Protein AF-A0A1X7AIS0-F1 (afdb_monomer_lite)

Sequence (280 aa):
MKKLLACAGVFLVSLLTSCDTTISTTSAPETSGQVRIHPLCIDELVPLSGSVDQSITVDLQQCASKYKAFSFTHPKPWQASWEKQQSDDSSPLYEELPAFAEYQVIGGLASGLTLLSYKVNYGGSGTFSYALVVEGFDGHSGKLTAYKTVIGGDRCDGGIKDAMITSPESFMLVKHATLAELVRRGEAKADEGTENNLPDCSTCCAGTILESYQVDGAKQLKQALFYPPADTLQAASQNTNERCLYLRLGKGQYSQRLNPEQLHELQTLFHNLCEGKGSD

Structure (mmCIF, N/CA/C/O backbone):
data_AF-A0A1X7AIS0-F1
#
_entry.id   AF-A0A1X7AIS0-F1
#
loop_
_atom_site.group_PDB
_atom_site.id
_atom_site.type_symbol
_atom_site.label_atom_id
_atom_site.label_alt_id
_atom_site.label_comp_id
_atom_site.label_asym_id
_atom_site.label_entity_id
_atom_site.label_seq_id
_atom_site.pdbx_PDB_ins_code
_atom_site.Cartn_x
_atom_site.Cartn_y
_atom_site.Cartn_z
_atom_site.occupancy
_atom_site.B_iso_or_equiv
_atom_site.auth_seq_id
_atom_site.auth_comp_id
_atom_site.auth_asym_id
_atom_site.auth_atom_id
_atom_site.pdbx_PDB_model_num
ATOM 1 N N . MET A 1 1 ? 38.530 -71.910 35.204 1.00 37.09 1 MET A N 1
ATOM 2 C CA . MET A 1 1 ? 38.107 -71.059 36.339 1.00 37.09 1 MET A CA 1
ATOM 3 C C . MET A 1 1 ? 36.828 -70.335 35.953 1.00 37.09 1 MET A C 1
ATOM 5 O O . MET A 1 1 ? 36.861 -69.714 34.908 1.00 37.09 1 MET A O 1
ATOM 9 N N . LYS A 1 2 ? 35.796 -70.406 36.820 1.00 39.28 2 LYS A N 1
ATOM 10 C CA . LYS A 1 2 ? 34.671 -69.453 37.019 1.00 39.28 2 LYS A CA 1
ATOM 11 C C . LYS A 1 2 ? 33.783 -69.117 35.800 1.00 39.28 2 LYS A C 1
ATOM 13 O O . LYS A 1 2 ? 34.290 -68.719 34.773 1.00 39.28 2 LYS A O 1
ATOM 18 N N . LYS A 1 3 ? 32.452 -69.082 35.855 1.00 39.81 3 LYS A N 1
ATOM 19 C CA . LYS A 1 3 ? 31.363 -69.592 36.711 1.00 39.81 3 LYS A CA 1
ATOM 20 C C . LYS A 1 3 ? 30.091 -69.246 35.903 1.00 39.81 3 LYS A C 1
ATOM 22 O O . LYS A 1 3 ? 30.040 -68.172 35.311 1.00 39.81 3 LYS A O 1
ATOM 27 N N . LEU A 1 4 ? 29.100 -70.138 35.889 1.00 48.44 4 LEU A N 1
ATOM 28 C CA . LEU A 1 4 ? 27.720 -69.844 35.481 1.00 48.44 4 LEU A CA 1
ATOM 29 C C . LEU A 1 4 ? 27.158 -68.631 36.240 1.00 48.44 4 LEU A C 1
ATOM 31 O O . LEU A 1 4 ? 27.437 -68.504 37.432 1.00 48.44 4 LEU A O 1
ATOM 35 N N . LEU A 1 5 ? 26.263 -67.866 35.606 1.00 46.69 5 LEU A N 1
ATOM 36 C CA . LEU A 1 5 ? 25.066 -67.355 36.280 1.00 46.69 5 LEU A CA 1
ATOM 37 C C . LEU A 1 5 ? 23.936 -67.102 35.267 1.00 46.69 5 LEU A C 1
ATOM 39 O O . LEU A 1 5 ? 24.023 -66.223 34.414 1.00 46.69 5 LEU A O 1
ATOM 43 N N . ALA A 1 6 ? 22.887 -67.912 35.384 1.00 47.19 6 ALA A N 1
ATOM 44 C CA . ALA A 1 6 ? 21.564 -67.654 34.845 1.00 47.19 6 ALA A CA 1
ATOM 45 C C . ALA A 1 6 ? 20.785 -66.818 35.869 1.00 47.19 6 ALA A C 1
ATOM 47 O O . ALA A 1 6 ? 20.868 -67.104 37.062 1.00 47.19 6 ALA A O 1
ATOM 48 N N . CYS A 1 7 ? 19.994 -65.851 35.406 1.00 47.00 7 CYS A N 1
ATOM 49 C CA . CYS A 1 7 ? 18.915 -65.261 36.193 1.00 47.00 7 CYS A CA 1
ATOM 50 C C . CYS A 1 7 ? 17.659 -65.167 35.328 1.00 47.00 7 CYS A C 1
ATOM 52 O O . CYS A 1 7 ? 17.556 -64.340 34.426 1.00 47.00 7 CYS A O 1
ATOM 54 N N . ALA A 1 8 ? 16.722 -66.060 35.635 1.00 49.16 8 ALA A N 1
ATOM 55 C CA . ALA A 1 8 ? 15.303 -65.889 35.389 1.00 49.16 8 ALA A CA 1
ATOM 56 C C . ALA A 1 8 ? 14.746 -64.819 36.347 1.00 49.16 8 ALA A C 1
ATOM 58 O O . ALA A 1 8 ? 15.186 -64.725 37.492 1.00 49.16 8 ALA A O 1
ATOM 59 N N . GLY A 1 9 ? 13.768 -64.039 35.893 1.00 39.44 9 GLY A N 1
ATOM 60 C CA . GLY A 1 9 ? 13.084 -63.027 36.704 1.00 39.44 9 GLY A CA 1
ATOM 61 C C . GLY A 1 9 ? 11.913 -62.431 35.926 1.00 39.44 9 GLY A C 1
ATOM 62 O O . GLY A 1 9 ? 12.115 -61.518 35.142 1.00 39.44 9 GLY A O 1
ATOM 63 N N . VAL A 1 10 ? 10.775 -63.128 35.897 1.00 50.66 10 VAL A N 1
ATOM 64 C CA . VAL A 1 10 ? 9.535 -62.775 36.622 1.00 50.66 10 VAL A CA 1
ATOM 65 C C . VAL A 1 10 ? 8.713 -61.684 35.919 1.00 50.66 10 VAL A C 1
ATOM 67 O O . VAL A 1 10 ? 9.050 -60.506 35.905 1.00 50.66 10 VAL A O 1
ATOM 70 N N . PHE A 1 11 ? 7.591 -62.148 35.363 1.00 45.66 11 PHE A N 1
ATOM 71 C CA . PHE A 1 11 ? 6.426 -61.385 34.925 1.00 45.66 11 PHE A CA 1
ATOM 72 C C . PHE A 1 11 ? 5.896 -60.482 36.047 1.00 45.66 11 PHE A C 1
ATOM 74 O O . PHE A 1 11 ? 5.612 -60.963 37.143 1.00 45.66 11 PHE A O 1
ATOM 81 N N . LEU A 1 12 ? 5.646 -59.211 35.731 1.00 45.62 12 LEU A N 1
ATOM 82 C CA . LEU A 1 12 ? 4.745 -58.352 36.495 1.00 45.62 12 LEU A CA 1
ATOM 83 C C . LEU A 1 12 ? 3.768 -57.699 35.514 1.00 45.62 12 LEU A C 1
ATOM 85 O O . LEU A 1 12 ? 4.085 -56.748 34.806 1.00 45.62 12 LEU A O 1
ATOM 89 N N . VAL A 1 13 ? 2.584 -58.306 35.438 1.00 48.53 13 VAL A N 1
ATOM 90 C CA . VAL A 1 13 ? 1.396 -57.769 34.774 1.00 48.53 13 VAL A CA 1
A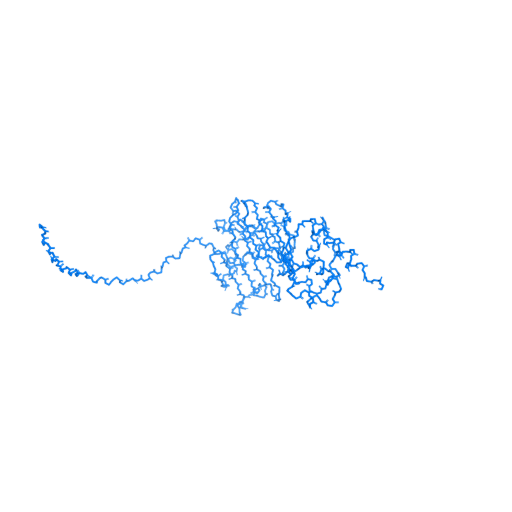TOM 91 C C . VAL A 1 13 ? 0.810 -56.720 35.712 1.00 48.53 13 VAL A C 1
ATOM 93 O O . VAL A 1 13 ? 0.209 -57.066 36.726 1.00 48.53 13 VAL A O 1
ATOM 96 N N . SER A 1 14 ? 0.995 -55.443 35.389 1.00 49.09 14 SER A N 1
ATOM 97 C CA . SER A 1 14 ? 0.289 -54.356 36.066 1.00 49.09 14 SER A CA 1
ATOM 98 C C . SER A 1 14 ? -1.033 -54.093 35.353 1.00 49.09 14 SER A C 1
ATOM 100 O O . SER A 1 14 ? -1.067 -53.524 34.265 1.00 49.09 14 SER A O 1
ATOM 102 N N . LEU A 1 15 ? -2.122 -54.522 35.993 1.00 50.28 15 LEU A N 1
ATOM 103 C CA . LEU A 1 15 ? -3.472 -54.015 35.769 1.00 50.28 15 LEU A CA 1
ATOM 104 C C . LEU A 1 15 ? -3.515 -52.536 36.174 1.00 50.28 15 LEU A C 1
ATOM 106 O O . LEU A 1 15 ? -3.369 -52.223 37.354 1.00 50.28 15 LEU A O 1
ATOM 110 N N . LEU A 1 16 ? -3.767 -51.642 35.220 1.00 46.16 16 LEU A N 1
ATOM 111 C CA . LEU A 1 16 ? -4.298 -50.313 35.508 1.00 46.16 16 LEU A CA 1
ATOM 112 C C . LEU A 1 16 ? -5.568 -50.108 34.683 1.00 46.16 16 LEU A C 1
ATOM 114 O O . LEU A 1 16 ? -5.543 -49.857 33.483 1.00 46.16 16 LEU A O 1
ATOM 118 N N . THR A 1 17 ? -6.668 -50.324 35.398 1.00 46.03 17 THR A N 1
ATOM 119 C CA . THR A 1 17 ? -7.976 -49.675 35.296 1.00 46.03 17 THR A CA 1
ATOM 120 C C . THR A 1 17 ? -8.057 -48.512 34.310 1.00 46.03 17 THR A C 1
ATOM 122 O O . THR A 1 17 ? -7.489 -47.442 34.520 1.00 46.03 17 THR A O 1
ATOM 125 N N . SER A 1 18 ? -8.860 -48.737 33.277 1.00 38.44 18 SER A N 1
ATOM 126 C CA . SER A 1 18 ? -9.504 -47.742 32.434 1.00 38.44 18 SER A CA 1
ATOM 127 C C . SER A 1 18 ? -10.327 -46.763 33.279 1.00 38.44 18 SER A C 1
ATOM 129 O O . SER A 1 18 ? -11.358 -47.129 33.841 1.00 38.44 18 SER A O 1
ATOM 131 N N . CYS A 1 19 ? -9.875 -45.511 33.344 1.00 40.53 19 CYS A N 1
ATOM 132 C CA . CYS A 1 19 ? -10.751 -44.374 33.594 1.00 40.53 19 CYS A CA 1
ATOM 133 C C . CYS A 1 19 ? -11.188 -43.828 32.234 1.00 40.53 19 CYS A C 1
ATOM 135 O O . CYS A 1 19 ? -10.392 -43.209 31.526 1.00 40.53 19 CYS A O 1
ATOM 137 N N . ASP A 1 20 ? -12.452 -44.068 31.886 1.00 37.91 20 ASP A N 1
ATOM 138 C CA . ASP A 1 20 ? -13.172 -43.323 30.857 1.00 37.91 20 ASP A CA 1
ATOM 139 C C . ASP A 1 20 ? -13.289 -41.861 31.300 1.00 37.91 20 ASP A C 1
ATOM 141 O O . ASP A 1 20 ? -14.275 -41.427 31.900 1.00 37.91 20 ASP A O 1
ATOM 145 N N . THR A 1 21 ? -12.257 -41.073 31.014 1.00 37.88 21 THR A N 1
ATOM 146 C CA . THR A 1 21 ? -12.395 -39.622 31.013 1.00 37.88 21 THR A CA 1
ATOM 147 C C . THR A 1 21 ? -13.063 -39.262 29.700 1.00 37.88 21 THR A C 1
ATOM 149 O O . THR A 1 21 ? -12.412 -39.097 28.669 1.00 37.88 21 THR A O 1
ATOM 152 N N . THR A 1 22 ? -14.388 -39.156 29.744 1.00 40.78 22 THR A N 1
ATOM 153 C CA . THR A 1 22 ? -15.153 -38.442 28.724 1.00 40.78 22 THR A CA 1
ATOM 154 C C . THR A 1 22 ? -14.624 -37.010 28.725 1.00 40.78 22 THR A C 1
ATOM 156 O O . THR A 1 22 ? -15.004 -36.194 29.564 1.00 40.78 22 THR A O 1
ATOM 159 N N . ILE A 1 23 ? -13.669 -36.713 27.842 1.00 38.78 23 ILE A N 1
ATOM 160 C CA . ILE A 1 23 ? -13.266 -35.343 27.553 1.00 38.78 23 ILE A CA 1
ATOM 161 C C . ILE A 1 23 ? -14.456 -34.753 26.807 1.00 38.78 23 ILE A C 1
ATOM 163 O O . ILE A 1 23 ? -14.543 -34.830 25.582 1.00 38.78 23 ILE A O 1
ATOM 167 N N . SER A 1 24 ? -15.401 -34.188 27.564 1.00 35.84 24 SER A N 1
ATOM 168 C CA . SER A 1 24 ? 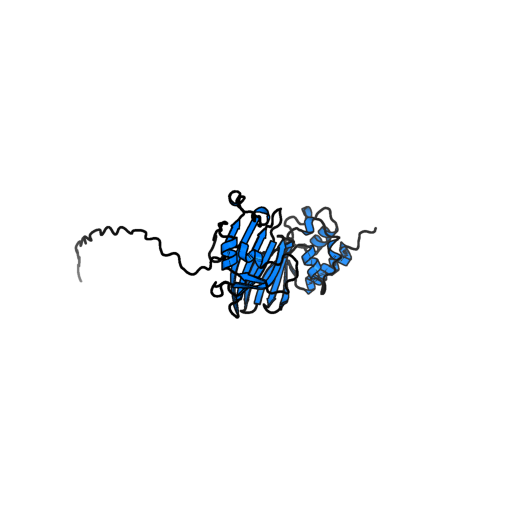-16.212 -33.093 27.055 1.00 35.84 24 SER A CA 1
ATOM 169 C C . SER A 1 24 ? -15.228 -32.131 26.419 1.00 35.84 24 SER A C 1
ATOM 171 O O . SER A 1 24 ? -14.385 -31.548 27.103 1.00 35.84 24 SER A O 1
ATOM 173 N N . THR A 1 25 ? -15.284 -32.031 25.096 1.00 33.69 25 THR A N 1
ATOM 174 C CA . THR A 1 25 ? -14.598 -30.996 24.339 1.00 33.69 25 THR A CA 1
ATOM 175 C C . THR A 1 25 ? -15.328 -29.703 24.673 1.00 33.69 25 THR A C 1
ATOM 177 O O . THR A 1 25 ? -16.146 -29.196 23.914 1.00 33.69 25 THR A O 1
ATOM 180 N N . THR A 1 26 ? -15.102 -29.214 25.891 1.00 37.31 26 THR A N 1
ATOM 181 C CA . THR A 1 26 ? -15.371 -27.842 26.266 1.00 37.31 26 THR A CA 1
ATOM 182 C C . THR A 1 26 ? -14.509 -27.044 25.314 1.00 37.31 26 THR A C 1
ATOM 184 O O . THR A 1 26 ? -13.280 -27.085 25.402 1.00 37.31 26 THR A O 1
ATOM 187 N N . SER A 1 27 ? -15.163 -26.433 24.328 1.00 39.03 27 SER A N 1
ATOM 188 C CA . SER A 1 27 ? -14.587 -25.432 23.445 1.00 39.03 27 SER A CA 1
ATOM 189 C C . SER A 1 27 ? -13.621 -24.586 24.259 1.00 39.03 27 SER A C 1
ATOM 191 O O . SER A 1 27 ? -14.034 -23.949 25.234 1.00 39.03 27 SER A O 1
ATOM 193 N N . ALA A 1 28 ? -12.337 -24.654 23.903 1.00 34.78 28 ALA A N 1
ATOM 194 C CA . ALA A 1 28 ? -11.337 -23.776 24.476 1.00 34.78 28 ALA A CA 1
ATOM 195 C C . ALA A 1 28 ? -11.884 -22.341 24.399 1.00 34.78 28 ALA A C 1
ATOM 197 O O . ALA A 1 28 ? -12.471 -21.987 23.371 1.00 34.78 28 ALA A O 1
ATOM 198 N N . PRO A 1 29 ? -11.763 -21.543 25.472 1.00 36.84 29 PRO A N 1
ATOM 199 C CA . PRO A 1 29 ? -12.198 -20.159 25.431 1.00 36.84 29 PRO A CA 1
ATOM 200 C C . PRO A 1 29 ? -11.503 -19.494 24.243 1.00 36.84 29 PRO A C 1
ATOM 202 O O . PRO A 1 29 ? -10.280 -19.586 24.118 1.00 36.84 29 PRO A O 1
ATOM 205 N N . GLU A 1 30 ? -12.293 -18.887 23.349 1.00 38.16 30 GLU A N 1
ATOM 206 C CA . GLU A 1 30 ? -11.778 -17.990 22.318 1.00 38.16 30 GLU A CA 1
ATOM 207 C C . GLU A 1 30 ? -10.770 -17.066 22.998 1.00 38.16 30 GLU A C 1
ATOM 209 O O . GLU A 1 30 ? -11.111 -16.380 23.962 1.00 38.16 30 GLU A O 1
ATOM 214 N N . THR A 1 31 ? -9.518 -17.093 22.548 1.00 37.56 31 THR A N 1
ATOM 215 C CA . THR A 1 31 ? -8.469 -16.190 23.016 1.00 37.56 31 THR A CA 1
ATOM 216 C C . THR A 1 31 ? -8.966 -14.753 22.881 1.00 37.56 31 THR A C 1
ATOM 218 O O . THR A 1 31 ? -8.970 -14.169 21.797 1.00 37.56 31 THR A O 1
ATOM 221 N N . SER A 1 32 ? -9.433 -14.202 23.999 1.00 42.31 32 SER A N 1
ATOM 222 C CA . SER A 1 32 ? -9.851 -12.821 24.164 1.00 42.31 32 SER A CA 1
ATOM 223 C C . SER A 1 32 ? -8.623 -11.935 23.982 1.00 42.31 32 SER A C 1
ATOM 225 O O . SER A 1 32 ? -7.723 -11.952 24.821 1.00 42.31 32 SER A O 1
ATOM 227 N N . GLY A 1 33 ? -8.550 -11.196 22.879 1.00 52.91 33 GLY A N 1
ATOM 228 C CA . GLY A 1 33 ? -7.460 -10.242 22.662 1.00 52.91 33 GLY A CA 1
ATOM 229 C C . GLY A 1 33 ? -7.247 -9.805 21.217 1.00 52.91 33 GLY A C 1
ATOM 230 O O . GLY A 1 33 ? -6.561 -8.816 20.988 1.00 52.91 33 GLY A O 1
ATOM 231 N N . GLN A 1 34 ? -7.833 -10.491 20.233 1.00 60.22 34 GLN A N 1
ATOM 232 C CA . GLN A 1 34 ? -7.766 -10.023 18.851 1.00 60.22 34 GLN A CA 1
ATOM 233 C C . GLN A 1 34 ? -8.820 -8.933 18.634 1.00 60.22 34 GLN A C 1
ATOM 235 O O . GLN A 1 34 ? -10.020 -9.209 18.668 1.00 60.22 34 GLN A O 1
ATOM 240 N N . VAL A 1 35 ? -8.373 -7.693 18.436 1.00 66.00 35 VAL A N 1
ATOM 241 C CA . VAL A 1 35 ? -9.258 -6.572 18.102 1.00 66.00 35 VAL A CA 1
ATOM 242 C C . VAL A 1 35 ? -9.926 -6.868 16.760 1.00 66.00 35 VAL A C 1
ATOM 244 O O . VAL A 1 35 ? -9.253 -7.079 15.749 1.00 66.00 35 VAL A O 1
ATOM 247 N N . ARG A 1 36 ? -11.260 -6.936 16.764 1.00 83.12 36 ARG A N 1
ATOM 248 C CA . ARG A 1 36 ? -12.082 -7.234 15.585 1.00 83.12 36 ARG A CA 1
ATOM 249 C C . ARG A 1 36 ? -12.641 -5.925 15.028 1.00 83.12 36 ARG A C 1
ATOM 251 O O . ARG A 1 36 ? -13.745 -5.526 15.389 1.00 83.12 36 ARG A O 1
ATOM 258 N N . ILE A 1 37 ? -11.868 -5.242 14.187 1.00 93.19 37 ILE A N 1
ATOM 259 C CA . ILE A 1 37 ? -12.343 -4.059 13.456 1.00 93.19 37 ILE A CA 1
ATOM 260 C C . ILE A 1 37 ? -12.947 -4.541 12.137 1.00 93.19 37 ILE A C 1
ATOM 262 O O . ILE A 1 37 ? -12.353 -5.360 11.441 1.00 93.19 37 ILE A O 1
ATOM 266 N N . HIS A 1 38 ? -14.144 -4.068 11.790 1.00 94.75 38 HIS A N 1
ATOM 267 C CA . HIS A 1 38 ? -14.750 -4.406 10.503 1.00 94.75 38 HIS A CA 1
ATOM 268 C C . HIS A 1 38 ? -13.898 -3.799 9.367 1.00 94.75 38 HIS A C 1
ATOM 270 O O . HIS A 1 38 ? -13.572 -2.616 9.460 1.00 94.75 38 HIS A O 1
ATOM 276 N N . PRO A 1 39 ? -13.551 -4.523 8.283 1.00 96.25 39 PRO A N 1
ATOM 277 C CA . PRO A 1 39 ? -12.717 -3.979 7.202 1.00 96.25 39 PRO A CA 1
ATOM 278 C C . PRO A 1 39 ? -13.245 -2.673 6.594 1.00 96.25 39 PRO A C 1
ATOM 280 O O . PRO A 1 39 ? -12.472 -1.752 6.362 1.00 96.25 39 PRO A O 1
ATOM 283 N N . LEU A 1 40 ? -14.567 -2.541 6.451 1.00 95.69 40 LEU A N 1
ATOM 284 C CA . LEU A 1 40 ? -15.218 -1.291 6.019 1.00 95.69 40 LEU A CA 1
ATOM 285 C C . LEU A 1 40 ? -14.994 -0.088 6.961 1.00 95.69 40 LEU A C 1
ATOM 287 O O . LEU A 1 40 ? -15.144 1.047 6.531 1.00 95.69 40 LEU A O 1
ATOM 291 N N . CYS A 1 41 ? -14.605 -0.295 8.224 1.00 95.75 41 CYS A N 1
ATOM 292 C CA . CYS A 1 41 ? -14.174 0.803 9.101 1.00 95.75 41 CYS A CA 1
ATOM 293 C C . CYS A 1 41 ? -12.782 1.326 8.748 1.00 95.75 41 CYS A C 1
ATOM 295 O O . CYS A 1 41 ? -12.481 2.484 9.016 1.00 95.75 41 CYS A O 1
ATOM 297 N N . ILE A 1 42 ? -11.928 0.475 8.174 1.00 96.12 42 ILE A N 1
ATOM 298 C CA . ILE A 1 42 ? -10.615 0.886 7.671 1.00 96.12 42 ILE A CA 1
ATOM 299 C C . ILE A 1 42 ? -10.779 1.686 6.378 1.00 96.12 42 ILE A C 1
ATOM 301 O O . ILE A 1 42 ? -10.039 2.641 6.165 1.00 96.12 42 ILE A O 1
ATOM 305 N N . ASP A 1 43 ? -11.776 1.341 5.559 1.00 94.81 43 ASP A N 1
ATOM 306 C CA . ASP A 1 43 ? -12.113 2.067 4.330 1.00 94.81 43 ASP A CA 1
ATOM 307 C C . ASP A 1 43 ? -12.389 3.555 4.582 1.00 94.81 43 ASP A C 1
ATOM 309 O O . ASP A 1 43 ? -11.935 4.412 3.832 1.00 94.81 43 ASP A O 1
ATOM 313 N N . GLU A 1 44 ? -13.037 3.881 5.705 1.00 93.44 44 GLU A N 1
ATOM 314 C CA . GLU A 1 44 ? -13.327 5.267 6.093 1.00 93.44 44 GLU A CA 1
ATOM 315 C C . GLU A 1 44 ? -12.066 6.104 6.386 1.00 93.44 44 GLU A C 1
ATOM 317 O O . GLU A 1 44 ? -12.143 7.329 6.418 1.00 93.44 44 GLU A O 1
ATOM 322 N N . LEU A 1 45 ? -10.898 5.472 6.567 1.00 93.31 45 LEU A N 1
ATOM 323 C CA . LEU A 1 45 ? -9.604 6.154 6.715 1.00 93.31 45 LEU A CA 1
ATOM 324 C C . LEU A 1 45 ? -8.919 6.465 5.379 1.00 93.31 45 LEU A C 1
ATOM 326 O O . LEU A 1 45 ? -7.864 7.108 5.362 1.00 93.31 45 LEU A O 1
ATOM 330 N N . VAL A 1 46 ? -9.458 5.969 4.267 1.00 90.06 46 VAL A N 1
ATOM 331 C CA . VAL A 1 46 ? -8.860 6.134 2.947 1.00 90.06 46 VAL A CA 1
ATOM 332 C C . VAL A 1 46 ? -9.424 7.396 2.285 1.00 90.06 46 VAL A C 1
ATOM 334 O O . VAL A 1 46 ? -10.623 7.475 2.024 1.00 90.06 46 VAL A O 1
ATOM 337 N N . PRO A 1 47 ? -8.588 8.401 1.966 1.00 79.06 47 PRO A N 1
ATOM 338 C CA . PRO A 1 47 ? -9.061 9.595 1.283 1.00 79.06 47 PRO A CA 1
ATOM 339 C C . PRO A 1 47 ? -9.422 9.263 -0.172 1.00 79.06 47 PRO A C 1
ATOM 341 O O . PRO A 1 47 ? -8.573 8.817 -0.945 1.00 79.06 47 PRO A O 1
ATOM 344 N N . LEU A 1 48 ? -10.674 9.522 -0.561 1.00 67.81 48 LEU A N 1
ATOM 345 C CA . LEU A 1 48 ? -11.142 9.376 -1.950 1.00 67.81 48 LEU A CA 1
ATOM 346 C C . LEU A 1 48 ? -10.591 10.477 -2.875 1.00 67.81 48 LEU A C 1
ATOM 348 O O . LEU A 1 48 ? -10.469 10.281 -4.081 1.00 67.81 48 LEU A O 1
ATOM 352 N N . SER A 1 49 ? -10.222 11.632 -2.314 1.00 56.97 49 SER A N 1
ATOM 353 C CA . SER A 1 49 ? -9.562 12.741 -3.008 1.00 56.97 49 SER A CA 1
ATOM 354 C C . SER A 1 49 ? -8.135 12.874 -2.479 1.00 56.97 49 SER A C 1
ATOM 356 O O . SER A 1 49 ? -7.967 13.098 -1.285 1.00 56.97 49 SER A O 1
ATOM 358 N N . GLY A 1 50 ? -7.128 12.730 -3.347 1.00 54.00 50 GLY A N 1
ATOM 359 C CA . GLY A 1 50 ? -5.710 12.455 -3.046 1.00 54.00 50 GLY A CA 1
ATOM 360 C C . GLY A 1 50 ? -4.897 13.420 -2.161 1.00 54.00 50 GLY A C 1
ATOM 361 O O . GLY A 1 50 ? -3.672 13.397 -2.245 1.00 54.00 50 GLY A O 1
ATOM 362 N N . SER A 1 51 ? -5.514 14.235 -1.304 1.00 52.06 51 SER A N 1
ATOM 363 C CA . SER A 1 51 ? -4.817 14.977 -0.248 1.00 52.06 51 SER A CA 1
ATOM 364 C C . SER A 1 51 ? -4.783 14.171 1.052 1.00 52.06 51 SER A C 1
ATOM 366 O O . SER A 1 51 ? -5.813 13.860 1.642 1.00 52.06 51 SER A O 1
ATOM 368 N N . VAL A 1 52 ? -3.565 13.863 1.499 1.00 58.34 52 VAL A N 1
ATOM 369 C CA . VAL A 1 52 ? -3.241 13.037 2.678 1.00 58.34 52 VAL A CA 1
ATOM 370 C C . VAL A 1 52 ? -2.948 13.899 3.924 1.00 58.34 52 VAL A C 1
ATOM 372 O O . VAL A 1 52 ? -2.597 13.385 4.979 1.00 58.34 52 VAL A O 1
ATOM 375 N N . ASP A 1 53 ? -3.120 15.219 3.846 1.00 57.03 53 ASP A N 1
ATOM 376 C CA . ASP A 1 53 ? -2.626 16.143 4.881 1.00 57.03 53 ASP A CA 1
ATOM 377 C C . ASP A 1 53 ? -3.564 16.321 6.090 1.00 57.03 53 ASP A C 1
ATOM 379 O O . ASP A 1 53 ? -3.293 17.139 6.969 1.00 57.03 53 ASP A O 1
ATOM 383 N N . GLN A 1 54 ? -4.669 15.575 6.160 1.00 66.62 54 GLN A N 1
ATOM 384 C CA . GLN A 1 54 ? -5.586 15.609 7.301 1.00 66.62 54 GLN A CA 1
ATOM 385 C C . GLN A 1 54 ? -5.623 14.253 7.997 1.00 66.62 54 GLN A C 1
ATOM 387 O O . GLN A 1 54 ? -5.800 13.218 7.356 1.00 66.62 54 GLN A O 1
ATOM 392 N N . SER A 1 55 ? -5.482 14.268 9.324 1.00 82.94 55 SER A N 1
ATOM 393 C CA . SER A 1 55 ? -5.720 13.085 10.141 1.00 82.94 55 SER A CA 1
ATOM 394 C C . SER A 1 55 ? -7.204 12.723 10.084 1.00 82.94 55 SER A C 1
ATOM 396 O O . SER A 1 55 ? -8.073 13.496 10.488 1.00 82.94 55 SER A O 1
ATOM 398 N N . ILE A 1 56 ? -7.505 11.533 9.569 1.00 91.44 56 ILE A N 1
ATOM 399 C CA . ILE A 1 56 ? -8.872 11.010 9.504 1.00 91.44 56 ILE A CA 1
ATOM 400 C C . ILE A 1 56 ? -9.095 10.147 10.741 1.00 91.44 56 ILE A C 1
ATOM 402 O O . ILE A 1 56 ? -8.265 9.300 11.063 1.00 91.44 56 ILE A O 1
ATOM 406 N N . THR A 1 57 ? -10.192 10.381 11.460 1.00 94.56 57 THR A N 1
ATOM 407 C CA . THR A 1 57 ? -10.549 9.625 12.669 1.00 94.56 57 THR A CA 1
ATOM 408 C C . THR A 1 57 ? -11.902 8.957 12.493 1.00 94.56 57 THR A C 1
ATOM 410 O O . THR A 1 57 ? -12.873 9.617 12.132 1.00 94.56 57 THR A O 1
ATOM 413 N N . VAL A 1 58 ? -11.970 7.670 12.817 1.00 94.69 58 VAL A N 1
ATOM 414 C CA . VAL A 1 58 ? -13.181 6.846 12.796 1.00 94.69 58 VAL A CA 1
ATOM 415 C C . VAL A 1 58 ? -13.549 6.467 14.226 1.00 94.69 58 VAL A C 1
ATOM 417 O O . VAL A 1 58 ? -12.713 5.975 14.985 1.00 94.69 58 VAL A O 1
ATOM 420 N N . ASP A 1 59 ? -14.810 6.675 14.601 1.00 95.69 59 ASP A N 1
ATOM 421 C CA . ASP A 1 59 ? -15.367 6.134 15.841 1.00 95.69 59 ASP A CA 1
ATOM 422 C C . ASP A 1 59 ? -15.732 4.658 15.628 1.00 95.69 59 ASP A C 1
ATOM 424 O O . ASP A 1 59 ? -16.587 4.318 14.804 1.00 95.69 59 ASP A O 1
ATOM 428 N N . LEU A 1 60 ? -15.064 3.759 16.354 1.00 93.75 60 LEU A N 1
ATOM 429 C CA . LEU A 1 60 ? -15.206 2.319 16.145 1.00 93.75 60 LEU A CA 1
ATOM 430 C C . LEU A 1 60 ? -16.582 1.804 16.571 1.00 93.75 60 LEU A C 1
ATOM 432 O O . LEU A 1 60 ? -17.073 0.841 15.983 1.00 93.75 60 LEU A O 1
ATOM 436 N N . GLN A 1 61 ? -17.233 2.435 17.552 1.00 92.81 61 GLN A N 1
ATOM 437 C CA . GLN A 1 61 ? -18.565 2.031 17.995 1.00 92.81 61 GLN A CA 1
ATOM 438 C C . GLN A 1 61 ? -19.628 2.440 16.971 1.00 92.81 61 GLN A C 1
ATOM 440 O O . GLN A 1 61 ? -20.509 1.639 16.630 1.00 92.81 61 GLN A O 1
ATOM 445 N N . GLN A 1 62 ? -19.539 3.669 16.461 1.00 95.00 62 GLN A N 1
ATOM 446 C CA . GLN A 1 62 ? -20.409 4.150 15.394 1.00 95.00 62 GLN A CA 1
ATOM 447 C C . GLN A 1 62 ? -20.219 3.307 14.132 1.00 95.00 62 GLN A C 1
ATOM 449 O O . GLN A 1 62 ? -21.203 2.854 13.544 1.00 95.00 62 GLN A O 1
ATOM 454 N N . CYS A 1 63 ? -18.970 3.027 13.763 1.00 94.56 63 CYS A N 1
ATOM 455 C CA . CYS A 1 63 ? -18.661 2.229 12.589 1.00 94.56 63 CYS A CA 1
ATOM 456 C C . CYS A 1 63 ? -19.139 0.772 12.719 1.00 94.56 63 CYS A C 1
ATOM 458 O O . CYS A 1 63 ? -19.807 0.248 11.825 1.00 94.56 63 CYS A O 1
ATOM 460 N N . ALA A 1 64 ? -1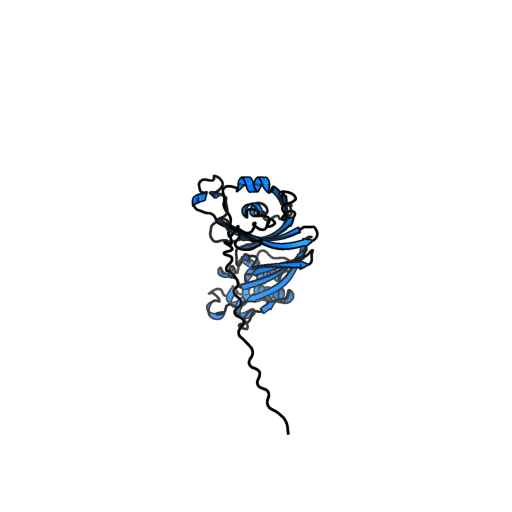8.898 0.128 13.866 1.00 91.88 64 ALA A N 1
ATOM 461 C CA . ALA A 1 64 ? -19.405 -1.218 14.132 1.00 91.88 64 ALA A CA 1
ATOM 462 C C . ALA A 1 64 ? -20.940 -1.276 14.085 1.00 91.88 64 ALA A C 1
ATOM 464 O O . ALA A 1 64 ? -21.508 -2.263 13.623 1.00 91.88 64 ALA A O 1
ATOM 465 N N . SER A 1 65 ? -21.619 -0.213 14.527 1.00 92.62 65 SER A N 1
ATOM 466 C CA . SER A 1 65 ? -23.079 -0.108 14.434 1.00 92.62 65 SER A CA 1
ATOM 467 C C . SER A 1 65 ? -23.546 0.061 12.986 1.00 92.62 65 SER A C 1
ATOM 469 O O . SER A 1 65 ? -24.501 -0.603 12.584 1.00 92.62 65 SER A O 1
ATOM 471 N N . LYS A 1 66 ? -22.853 0.896 12.195 1.00 93.06 66 LYS A N 1
ATOM 472 C CA . LYS A 1 66 ? -23.126 1.134 10.768 1.00 93.06 66 LYS A CA 1
ATOM 473 C C . LYS A 1 66 ? -23.011 -0.149 9.945 1.00 93.06 66 LYS A C 1
ATOM 475 O O . LYS A 1 66 ? -23.883 -0.419 9.124 1.00 93.06 66 LYS A O 1
ATOM 480 N N . TYR A 1 67 ? -21.985 -0.963 10.204 1.00 92.62 67 TYR A N 1
ATOM 481 C CA . TYR A 1 67 ? -21.722 -2.182 9.436 1.00 92.62 67 TYR A CA 1
ATOM 482 C C . TYR A 1 67 ? -22.167 -3.482 10.116 1.00 92.62 67 TYR A C 1
ATOM 484 O O . TYR A 1 67 ? -21.816 -4.565 9.663 1.00 92.62 67 TYR A O 1
ATOM 492 N N . LYS A 1 68 ? -22.985 -3.408 11.172 1.00 90.94 68 LYS A N 1
ATOM 493 C CA . LYS A 1 68 ? -23.416 -4.577 11.960 1.00 90.94 68 LYS A CA 1
ATOM 494 C C . LYS A 1 68 ? -24.097 -5.678 11.134 1.00 90.94 68 LYS A C 1
ATOM 496 O O . LYS A 1 68 ? -24.055 -6.842 11.524 1.00 90.94 68 LYS A O 1
ATOM 501 N N . ALA A 1 69 ? -24.766 -5.308 10.042 1.00 89.31 69 ALA A N 1
ATOM 502 C CA . ALA A 1 69 ? -25.461 -6.246 9.160 1.00 89.31 69 ALA A CA 1
ATOM 503 C C . ALA A 1 69 ? -24.516 -7.019 8.225 1.00 89.31 69 ALA A C 1
ATOM 505 O O . ALA A 1 69 ? -24.912 -8.046 7.682 1.00 89.31 69 ALA A O 1
ATOM 506 N N . PHE A 1 70 ? -23.280 -6.550 8.051 1.00 91.31 70 PHE A N 1
ATOM 507 C CA . PHE A 1 70 ? -22.319 -7.132 7.128 1.00 91.31 70 PHE A CA 1
ATOM 508 C C . PHE A 1 70 ? -21.369 -8.055 7.888 1.00 91.31 70 PHE A C 1
ATOM 510 O O . PHE A 1 70 ? -20.708 -7.668 8.852 1.00 91.31 70 PHE A O 1
ATOM 517 N N . SER A 1 71 ? -21.330 -9.318 7.475 1.00 91.88 71 SER A N 1
ATOM 518 C CA . SER A 1 71 ? -20.447 -10.312 8.084 1.00 91.88 71 SER A CA 1
ATOM 519 C C . SER A 1 71 ? -19.078 -10.280 7.419 1.00 91.88 71 SER A C 1
ATOM 521 O O . SER A 1 71 ? -18.981 -10.170 6.202 1.00 91.88 71 SER A O 1
ATOM 523 N N . PHE A 1 72 ? -18.016 -10.441 8.201 1.00 94.50 72 PHE A N 1
ATOM 524 C CA . PHE A 1 72 ? -16.643 -10.477 7.702 1.00 94.50 72 PHE A CA 1
ATOM 525 C C . PHE A 1 72 ? -15.880 -11.659 8.300 1.00 94.50 72 PHE A C 1
ATOM 527 O O . PHE A 1 72 ? -16.287 -12.256 9.301 1.00 94.50 72 PHE A O 1
ATOM 534 N N . THR A 1 73 ? -14.770 -12.020 7.669 1.00 95.31 73 THR A N 1
ATOM 535 C CA . THR A 1 73 ? -13.975 -13.201 8.007 1.00 95.31 73 THR A CA 1
ATOM 536 C C . THR A 1 73 ? -12.583 -12.814 8.495 1.00 95.31 73 THR A C 1
ATOM 538 O O . THR A 1 73 ? -12.092 -11.720 8.224 1.00 95.31 73 THR A O 1
ATOM 541 N N . HIS A 1 74 ? -11.944 -13.727 9.229 1.00 93.50 74 HIS A N 1
ATOM 542 C CA . HIS A 1 74 ? -10.556 -13.600 9.678 1.00 93.50 74 HIS A CA 1
ATOM 543 C C . HIS A 1 74 ? -9.747 -14.756 9.091 1.00 93.50 74 HIS A C 1
ATOM 545 O O . HIS A 1 74 ? -9.583 -15.786 9.750 1.00 93.50 74 HIS A O 1
ATOM 551 N N . PRO A 1 75 ? -9.281 -14.641 7.837 1.00 91.00 75 PRO A N 1
ATOM 552 C CA . PRO A 1 75 ? -8.582 -15.739 7.175 1.00 91.00 75 PRO A CA 1
ATOM 553 C C . PRO A 1 75 ? -7.263 -16.098 7.877 1.00 91.00 75 PRO A C 1
ATOM 555 O O . PRO A 1 75 ? -6.795 -17.231 7.764 1.00 91.00 75 PRO A O 1
ATOM 558 N N . LYS A 1 76 ? -6.661 -15.148 8.607 1.00 91.50 76 LYS A N 1
ATOM 559 C CA . LYS A 1 76 ? -5.437 -15.322 9.399 1.00 91.50 76 LYS A CA 1
ATOM 560 C C . LYS A 1 76 ? -5.479 -14.466 10.671 1.00 91.50 76 LYS A C 1
ATOM 562 O O . LYS A 1 76 ? -6.250 -13.505 10.734 1.00 91.50 76 LYS A O 1
ATOM 567 N N . PRO A 1 77 ? -4.621 -14.754 11.670 1.00 89.25 77 PRO A N 1
ATOM 568 C CA . PRO A 1 77 ? -4.380 -13.820 12.762 1.00 89.25 77 PRO A CA 1
ATOM 569 C C . PRO A 1 77 ? -4.011 -12.442 12.212 1.00 89.25 77 PRO A C 1
ATOM 571 O O . PRO A 1 77 ? -3.200 -12.338 11.292 1.00 89.25 77 PRO A O 1
ATOM 574 N N . TRP A 1 78 ? -4.610 -11.400 12.786 1.00 91.69 78 TRP A N 1
ATOM 575 C CA . TRP A 1 78 ? -4.372 -10.002 12.416 1.00 91.69 78 TRP A CA 1
ATOM 576 C C . TRP A 1 78 ? -4.737 -9.619 10.977 1.00 91.69 78 TRP A C 1
ATOM 578 O O . TRP A 1 78 ? -4.292 -8.590 10.475 1.00 91.69 78 TRP A O 1
ATOM 588 N N . GLN A 1 79 ? -5.567 -10.426 10.325 1.00 94.94 79 GLN A N 1
ATOM 589 C CA . GLN A 1 79 ? -6.127 -10.140 9.013 1.00 94.94 79 GLN A CA 1
ATOM 590 C C . GLN A 1 79 ? -7.645 -10.238 9.099 1.00 94.94 79 GLN A C 1
ATOM 592 O O . GLN A 1 79 ? -8.172 -11.147 9.748 1.00 94.94 79 GLN A O 1
ATOM 597 N N . ALA A 1 80 ? -8.341 -9.322 8.436 1.00 96.25 80 ALA A N 1
ATOM 598 C CA . ALA A 1 80 ? -9.783 -9.396 8.284 1.00 96.25 80 ALA A CA 1
ATOM 599 C C . ALA A 1 80 ? -10.184 -8.998 6.867 1.00 96.25 80 ALA A C 1
ATOM 601 O O . ALA A 1 80 ? -9.613 -8.076 6.285 1.00 96.25 80 ALA A O 1
ATOM 602 N N . SER A 1 81 ? -11.172 -9.702 6.331 1.00 97.06 81 SER A N 1
ATOM 603 C CA . SER A 1 81 ? -11.651 -9.527 4.964 1.00 97.06 81 SER A CA 1
ATOM 604 C C . SER A 1 81 ? -13.167 -9.531 4.922 1.00 97.06 81 SER A C 1
ATOM 606 O O . SER A 1 81 ? -13.826 -10.347 5.568 1.00 97.06 81 SER A O 1
ATOM 608 N N . TRP A 1 82 ? -13.712 -8.617 4.138 1.00 96.12 82 TRP A N 1
ATOM 609 C CA . TRP A 1 82 ? -15.121 -8.511 3.824 1.00 96.12 82 TRP A CA 1
ATOM 610 C C . TRP A 1 82 ? -15.286 -8.560 2.305 1.00 96.12 82 TRP A C 1
ATOM 612 O O . TRP A 1 82 ? -14.517 -7.950 1.561 1.00 96.12 82 TRP A O 1
ATOM 622 N N . GLU A 1 83 ? -16.291 -9.299 1.856 1.00 94.75 83 GLU A N 1
ATOM 623 C CA . GLU A 1 83 ? -16.634 -9.444 0.447 1.00 94.75 83 GLU A CA 1
ATOM 624 C C . GLU A 1 83 ? -18.140 -9.283 0.304 1.00 94.75 83 GLU A C 1
ATOM 626 O O . GLU A 1 83 ? -18.910 -9.895 1.051 1.00 94.75 83 GLU A O 1
ATOM 631 N N . LYS A 1 84 ? -18.543 -8.459 -0.660 1.00 91.31 84 LYS A N 1
ATOM 632 C CA . LYS A 1 84 ? -19.935 -8.105 -0.908 1.00 91.31 84 LYS A CA 1
ATOM 633 C C . LYS A 1 84 ? -20.743 -9.351 -1.274 1.00 91.31 84 LYS A C 1
ATOM 635 O O . LYS A 1 84 ? -20.509 -9.967 -2.311 1.00 91.31 84 LYS A O 1
ATOM 640 N N . GLN A 1 85 ? -21.713 -9.718 -0.437 1.00 86.31 85 GLN A N 1
ATOM 641 C CA . GLN A 1 85 ? -22.596 -10.858 -0.693 1.00 86.31 85 GLN A CA 1
ATOM 642 C C . GLN A 1 85 ? -23.899 -10.392 -1.340 1.00 86.31 85 GLN A C 1
ATOM 644 O O . GLN A 1 85 ? -24.418 -9.331 -1.003 1.00 86.31 85 GLN A O 1
ATOM 649 N N . GLN A 1 86 ? -24.484 -11.195 -2.235 1.00 76.81 86 GLN A N 1
ATOM 650 C CA . GLN A 1 86 ? -25.809 -10.895 -2.810 1.00 76.81 86 GLN A CA 1
ATOM 651 C C . GLN A 1 86 ? -26.914 -10.813 -1.744 1.00 76.81 86 GLN A C 1
ATOM 653 O O . GLN A 1 86 ? -27.916 -10.139 -1.943 1.00 76.81 86 GLN A O 1
ATOM 658 N N . SER A 1 87 ? -26.739 -11.477 -0.599 1.00 69.31 87 SER A N 1
ATOM 659 C CA . SER A 1 87 ? -27.686 -11.437 0.521 1.00 69.31 87 SER A CA 1
ATOM 660 C C . SER A 1 87 ? -27.785 -10.077 1.213 1.00 69.31 87 SER A C 1
ATOM 662 O O . SER A 1 87 ? -28.757 -9.841 1.929 1.00 69.31 87 SER A O 1
ATOM 664 N N . ASP A 1 88 ? -26.806 -9.190 1.018 1.00 69.31 88 ASP A N 1
ATOM 665 C CA . ASP A 1 88 ? -26.712 -7.932 1.768 1.00 69.31 88 ASP A CA 1
ATOM 666 C C . ASP A 1 88 ? -27.430 -6.761 1.057 1.00 69.31 88 ASP A C 1
ATOM 668 O O . ASP A 1 88 ? -27.480 -5.648 1.584 1.00 69.31 88 ASP A O 1
ATOM 672 N N . ASP A 1 89 ? -28.046 -7.035 -0.102 1.00 69.31 89 ASP A N 1
ATOM 673 C CA . ASP A 1 89 ? -28.725 -6.093 -1.017 1.00 69.31 89 ASP A CA 1
ATOM 674 C C . ASP A 1 89 ? -29.932 -5.363 -0.392 1.00 69.31 89 ASP A C 1
ATOM 676 O O . ASP A 1 89 ? -30.432 -4.364 -0.895 1.00 69.31 89 ASP A O 1
ATOM 680 N N . SER A 1 90 ? -30.400 -5.827 0.769 1.00 70.25 90 SER A N 1
ATOM 681 C CA . SER A 1 90 ? -31.471 -5.156 1.519 1.00 70.25 90 SER A CA 1
ATOM 682 C C . SER A 1 90 ? -31.026 -3.885 2.262 1.00 70.25 90 SER A C 1
ATOM 684 O O . SER A 1 90 ? -31.874 -3.147 2.770 1.00 70.25 90 SER A O 1
ATOM 686 N N . SER A 1 91 ? -29.716 -3.622 2.357 1.00 76.44 91 SER A N 1
ATOM 687 C CA . SER A 1 91 ? -29.187 -2.423 3.013 1.00 76.44 91 SER A CA 1
ATOM 688 C C . SER A 1 91 ? -29.134 -1.235 2.046 1.00 76.44 91 SER A C 1
ATOM 690 O O . SER A 1 91 ? -28.549 -1.364 0.975 1.00 76.44 91 SER A O 1
ATOM 692 N N . PRO A 1 92 ? -29.619 -0.036 2.425 1.00 75.31 92 PRO A N 1
ATOM 693 C CA . PRO A 1 92 ? -29.521 1.156 1.577 1.00 75.31 92 PRO A CA 1
ATOM 694 C C . PRO A 1 92 ? -28.073 1.589 1.300 1.00 75.31 92 PRO A C 1
ATOM 696 O O . PRO A 1 92 ? -27.836 2.350 0.373 1.00 75.31 92 PRO A O 1
ATOM 699 N N . LEU A 1 93 ? -27.105 1.110 2.091 1.00 78.75 93 LEU A N 1
ATOM 700 C CA . LEU A 1 93 ? -25.681 1.367 1.866 1.00 78.75 93 LEU A CA 1
ATOM 701 C C . LEU A 1 93 ? -25.071 0.427 0.820 1.00 78.75 93 LEU A C 1
ATOM 703 O O . LEU A 1 93 ? -23.967 0.686 0.361 1.00 78.75 93 LEU A O 1
ATOM 707 N N . TYR A 1 94 ? -25.748 -0.672 0.467 1.00 80.38 94 TYR A N 1
ATOM 708 C CA . TYR A 1 94 ? -25.158 -1.779 -0.280 1.00 80.38 94 TYR A CA 1
ATOM 709 C C . TYR A 1 94 ? -24.534 -1.340 -1.604 1.00 80.38 94 TYR A C 1
ATOM 711 O O . TYR A 1 94 ? -23.421 -1.759 -1.909 1.00 80.38 94 TYR A O 1
ATOM 719 N N . GLU A 1 95 ? -25.196 -0.477 -2.375 1.00 80.69 95 GLU A N 1
ATOM 720 C CA . GLU A 1 95 ? -24.689 -0.008 -3.671 1.00 80.69 95 GLU A CA 1
ATOM 721 C C . GLU A 1 95 ? -23.392 0.804 -3.549 1.00 80.69 95 GLU A C 1
ATOM 723 O O . GLU A 1 95 ? -22.523 0.679 -4.408 1.00 80.69 95 GLU A O 1
ATOM 728 N N . GLU A 1 96 ? -23.225 1.553 -2.458 1.00 84.69 96 GLU A N 1
ATOM 729 C CA . GLU A 1 96 ? -22.066 2.420 -2.206 1.00 84.69 96 GLU A CA 1
ATOM 730 C C . GLU A 1 96 ? -20.863 1.663 -1.621 1.00 84.69 96 GLU A C 1
ATOM 732 O O . GLU A 1 96 ? -19.752 2.193 -1.588 1.00 84.69 96 GLU A O 1
ATOM 737 N N . LEU A 1 97 ? -21.060 0.424 -1.154 1.00 90.69 97 LEU A N 1
ATOM 738 C CA . LEU A 1 97 ? -19.980 -0.378 -0.582 1.00 90.69 97 LEU A CA 1
ATOM 739 C C . LEU A 1 97 ? -19.059 -0.963 -1.659 1.00 90.69 97 LEU A C 1
ATOM 741 O O . LEU A 1 97 ? -19.547 -1.381 -2.723 1.00 90.69 97 LEU A O 1
ATOM 745 N N . PRO A 1 98 ? -17.754 -1.116 -1.346 1.00 92.88 98 PRO A N 1
ATOM 746 C CA . PRO A 1 98 ? -16.830 -1.812 -2.228 1.00 92.88 98 PRO A CA 1
ATOM 747 C C . PRO A 1 98 ? -17.301 -3.243 -2.534 1.00 92.88 98 PRO A C 1
ATOM 749 O O . PRO A 1 98 ? -18.125 -3.822 -1.835 1.00 92.88 98 PRO A O 1
ATOM 752 N N . ALA A 1 99 ? -16.787 -3.849 -3.597 1.00 93.50 99 ALA A N 1
ATOM 753 C CA . ALA A 1 99 ? -16.964 -5.275 -3.853 1.00 93.50 99 ALA A CA 1
ATOM 754 C C . ALA A 1 99 ? -16.163 -6.131 -2.852 1.00 93.50 99 ALA A C 1
ATOM 756 O O . ALA A 1 99 ? -16.587 -7.225 -2.482 1.00 93.50 99 ALA A O 1
ATOM 757 N N . PHE A 1 100 ? -15.011 -5.625 -2.407 1.00 94.88 100 PHE A N 1
ATOM 758 C CA . PHE A 1 100 ? -14.093 -6.322 -1.509 1.00 94.88 100 PHE A CA 1
ATOM 759 C C . PHE A 1 100 ? -13.279 -5.323 -0.685 1.00 94.88 100 PHE A C 1
ATOM 761 O O . PHE A 1 100 ? -12.833 -4.314 -1.229 1.00 94.88 100 PHE A O 1
ATOM 768 N N . ALA A 1 101 ? -13.042 -5.633 0.590 1.00 96.81 101 ALA A N 1
ATOM 769 C CA . ALA A 1 101 ? -12.169 -4.878 1.484 1.00 96.81 101 ALA A CA 1
ATOM 770 C C . ALA A 1 101 ? -11.407 -5.825 2.421 1.00 96.81 101 ALA A C 1
ATOM 772 O O . ALA A 1 101 ? -12.000 -6.671 3.089 1.00 96.81 101 ALA A O 1
ATOM 773 N N . GLU A 1 102 ? -10.094 -5.664 2.523 1.00 97.19 102 GLU A N 1
ATOM 774 C CA . GLU A 1 102 ? -9.230 -6.477 3.376 1.00 97.19 102 GLU A CA 1
ATOM 775 C C . GLU A 1 102 ? -8.158 -5.615 4.024 1.00 97.19 102 GLU A C 1
ATOM 777 O O . GLU A 1 102 ? -7.526 -4.799 3.358 1.00 97.19 102 GLU A O 1
ATOM 782 N N . TYR A 1 103 ? -7.887 -5.858 5.305 1.00 97.50 103 TYR A N 1
ATOM 783 C CA . TYR A 1 103 ? -6.671 -5.362 5.937 1.00 97.50 103 TYR A CA 1
ATOM 784 C C . TYR A 1 103 ? -5.843 -6.490 6.547 1.00 97.50 103 TYR A C 1
ATOM 786 O O . TYR A 1 103 ? -6.361 -7.522 6.979 1.00 97.50 103 TYR A O 1
ATOM 794 N N . GLN A 1 104 ? -4.545 -6.229 6.660 1.00 97.00 104 GLN A N 1
ATOM 795 C CA . GLN A 1 104 ? -3.586 -7.020 7.415 1.00 97.00 104 GLN A CA 1
ATOM 796 C C . GLN A 1 104 ? -2.759 -6.097 8.314 1.00 97.00 104 GLN A C 1
ATOM 798 O O . GLN A 1 104 ? -2.177 -5.119 7.842 1.00 97.00 104 GLN A O 1
ATOM 803 N N . VAL A 1 105 ? -2.658 -6.428 9.602 1.00 96.88 105 VAL A N 1
ATOM 804 C CA . VAL A 1 105 ? -1.711 -5.771 10.509 1.00 96.88 105 VAL A CA 1
ATOM 805 C C . VAL A 1 105 ? -0.305 -6.268 10.203 1.00 96.88 105 VAL A C 1
ATOM 807 O O . VAL A 1 105 ? -0.040 -7.471 10.227 1.00 96.88 105 VAL A O 1
ATOM 810 N N . ILE A 1 106 ? 0.602 -5.334 9.940 1.00 97.19 106 ILE A N 1
ATOM 811 C CA . ILE A 1 106 ? 2.019 -5.622 9.707 1.00 97.19 106 ILE A CA 1
ATOM 812 C C . ILE A 1 106 ? 2.775 -5.649 11.038 1.00 97.19 106 ILE A C 1
ATOM 814 O O . ILE A 1 106 ? 3.602 -6.529 11.267 1.00 97.19 106 ILE A O 1
ATOM 818 N N . GLY A 1 107 ? 2.468 -4.711 11.937 1.00 96.25 107 GLY A N 1
ATOM 819 C CA . GLY A 1 107 ? 3.022 -4.672 13.289 1.00 96.25 107 GLY A CA 1
ATOM 820 C C . GLY A 1 107 ? 2.920 -3.296 13.946 1.00 96.25 107 GLY A C 1
ATOM 821 O O . GLY A 1 107 ? 2.394 -2.348 13.360 1.00 96.25 107 GLY A O 1
ATOM 822 N N . GLY A 1 108 ? 3.433 -3.201 15.174 1.00 96.25 108 GLY A N 1
ATOM 823 C CA . GLY A 1 108 ? 3.494 -1.958 15.942 1.00 96.25 108 GLY A CA 1
ATOM 824 C C . GLY A 1 108 ? 4.715 -1.103 15.597 1.00 96.25 108 GLY A C 1
ATOM 825 O O . GLY A 1 108 ? 5.823 -1.613 15.429 1.00 96.25 108 GLY A O 1
ATOM 826 N N . LEU A 1 109 ? 4.496 0.203 15.527 1.00 96.06 109 LEU A N 1
ATOM 827 C CA . LEU A 1 109 ? 5.496 1.265 15.453 1.00 96.06 109 LEU A CA 1
ATOM 828 C C . LEU A 1 109 ? 5.624 1.938 16.838 1.00 96.06 109 LEU A C 1
ATOM 830 O O . LEU A 1 109 ? 4.972 1.546 17.810 1.00 96.06 109 LEU A O 1
ATOM 834 N N . ALA A 1 110 ? 6.494 2.938 16.957 1.00 92.31 110 ALA A N 1
ATOM 835 C CA . ALA A 1 110 ? 6.641 3.744 18.163 1.00 92.31 110 ALA A CA 1
ATOM 836 C C . ALA A 1 110 ? 5.322 4.442 18.542 1.00 92.31 110 ALA A C 1
ATOM 838 O O . ALA A 1 110 ? 4.434 4.634 17.712 1.00 92.31 110 ALA A O 1
ATOM 839 N N . SER A 1 111 ? 5.211 4.842 19.811 1.00 89.75 111 SER A N 1
ATOM 840 C CA . SER A 1 111 ? 4.097 5.662 20.312 1.00 89.75 111 SER A CA 1
ATOM 841 C C . SER A 1 111 ? 2.703 5.038 20.144 1.00 89.75 111 SER A C 1
ATOM 843 O O . SER A 1 111 ? 1.724 5.756 20.002 1.00 89.75 111 SER A O 1
ATOM 845 N N . GLY A 1 112 ? 2.598 3.704 20.151 1.00 90.81 112 GLY A N 1
ATOM 846 C CA . GLY A 1 112 ? 1.307 3.010 20.031 1.00 90.81 112 GLY A CA 1
ATOM 847 C C . GLY A 1 112 ? 0.716 3.017 18.617 1.00 90.81 112 GLY A C 1
ATOM 848 O O . GLY A 1 112 ? -0.436 2.627 18.427 1.00 90.81 112 GLY A O 1
ATOM 849 N N . LEU A 1 113 ? 1.499 3.431 17.619 1.00 95.38 113 LEU A N 1
ATOM 850 C CA . LEU A 1 113 ? 1.098 3.388 16.220 1.00 95.38 113 LEU A CA 1
ATOM 851 C C . LEU A 1 113 ? 1.162 1.957 15.678 1.00 95.38 113 LEU A C 1
ATOM 853 O O . LEU A 1 113 ? 1.949 1.128 16.126 1.00 95.38 113 LEU A O 1
ATOM 857 N N . THR A 1 114 ? 0.345 1.663 14.677 1.00 96.50 114 THR A N 1
ATOM 858 C CA . THR A 1 114 ? 0.270 0.360 14.013 1.00 96.50 114 THR A CA 1
ATOM 859 C C . THR A 1 114 ? 0.325 0.558 12.505 1.00 96.50 114 THR A C 1
ATOM 861 O O . THR A 1 114 ? -0.379 1.409 11.968 1.00 96.50 114 THR A O 1
ATOM 864 N N . LEU A 1 115 ? 1.153 -0.227 11.814 1.00 97.62 115 LEU A N 1
ATOM 865 C CA . LEU A 1 115 ? 1.178 -0.269 10.354 1.00 97.62 115 LEU A CA 1
ATOM 866 C C . LEU A 1 115 ? 0.206 -1.338 9.845 1.00 97.62 115 LEU A C 1
ATOM 868 O O . LEU A 1 115 ? 0.307 -2.508 10.225 1.00 97.62 115 LEU A O 1
ATOM 872 N N . LEU A 1 116 ? -0.686 -0.944 8.942 1.00 97.38 116 LEU A N 1
ATOM 873 C CA . LEU A 1 116 ? -1.628 -1.814 8.246 1.00 97.38 116 LEU A CA 1
ATOM 874 C C . LEU A 1 116 ? -1.351 -1.801 6.742 1.00 97.38 116 LEU A C 1
ATOM 876 O O . LEU A 1 116 ? -1.056 -0.751 6.170 1.00 97.38 116 LEU A O 1
ATOM 880 N N . SER A 1 117 ? -1.522 -2.947 6.089 1.00 97.25 117 SER A N 1
ATOM 881 C CA . SER A 1 117 ? -1.791 -3.009 4.652 1.00 97.25 117 SER A CA 1
ATOM 882 C C . SER A 1 117 ? -3.298 -3.110 4.453 1.00 97.25 117 SER A C 1
ATOM 884 O O . SER A 1 117 ? -3.939 -3.922 5.115 1.00 97.25 117 SER A O 1
ATOM 886 N N . TYR A 1 118 ? -3.858 -2.291 3.567 1.00 97.50 118 TYR A N 1
ATOM 887 C CA . TYR A 1 118 ? -5.276 -2.298 3.221 1.00 97.50 118 TYR A CA 1
ATOM 888 C C . TYR A 1 118 ? -5.449 -2.465 1.712 1.00 97.50 118 TYR A C 1
ATOM 890 O O . TYR A 1 118 ? -4.707 -1.868 0.930 1.00 97.50 118 TYR A O 1
ATOM 898 N N . LYS A 1 119 ? -6.404 -3.292 1.296 1.00 96.19 119 LYS A N 1
ATOM 899 C CA . LYS A 1 119 ? -6.750 -3.557 -0.101 1.00 96.19 119 LYS A CA 1
ATOM 900 C C . LYS A 1 119 ? -8.251 -3.448 -0.274 1.00 96.19 119 LYS A C 1
ATOM 902 O O . LYS A 1 119 ? -9.002 -3.990 0.529 1.00 96.19 119 LYS A O 1
ATOM 907 N N . VAL A 1 120 ? -8.677 -2.796 -1.345 1.00 95.62 120 VAL A N 1
ATOM 908 C CA . VAL A 1 120 ? -10.094 -2.558 -1.621 1.00 95.62 120 VAL A CA 1
ATOM 909 C C . VAL A 1 120 ? -10.361 -2.572 -3.119 1.00 95.62 120 VAL A C 1
ATOM 911 O O . VAL A 1 120 ? -9.530 -2.152 -3.924 1.00 95.62 120 VAL A O 1
ATOM 914 N N . ASN A 1 121 ? -11.529 -3.072 -3.498 1.00 94.38 121 ASN A N 1
ATOM 915 C CA . ASN A 1 121 ? -12.054 -3.019 -4.856 1.00 94.38 121 ASN A CA 1
ATOM 916 C C . ASN A 1 121 ? -13.420 -2.330 -4.794 1.00 94.38 121 ASN A C 1
ATOM 918 O O . ASN A 1 121 ? -14.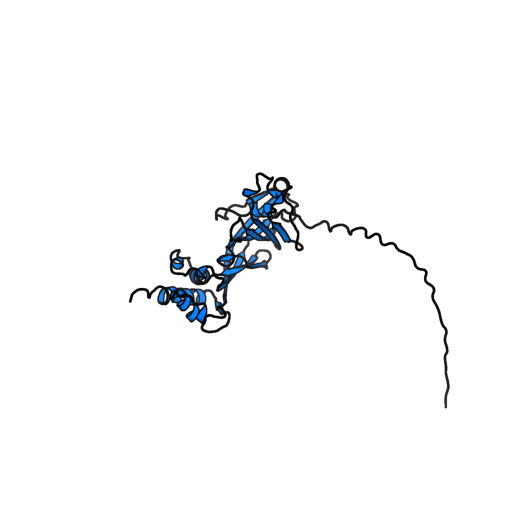337 -2.876 -4.193 1.00 94.38 121 ASN A O 1
ATOM 922 N N . TYR A 1 122 ? -13.563 -1.151 -5.402 1.00 88.81 122 TYR A N 1
ATOM 923 C CA . TYR A 1 122 ? -14.806 -0.360 -5.389 1.00 88.81 122 TYR A CA 1
ATOM 924 C C . TYR A 1 122 ? -15.803 -0.750 -6.501 1.00 88.81 122 TYR A C 1
ATOM 926 O O . TYR A 1 122 ? -16.706 0.012 -6.831 1.00 88.81 122 TYR A O 1
ATOM 934 N N . GLY A 1 123 ? -15.642 -1.931 -7.102 1.00 79.25 123 GLY A N 1
ATOM 935 C CA . GLY A 1 123 ? -16.358 -2.360 -8.301 1.00 79.25 123 GLY A CA 1
ATOM 936 C C . GLY A 1 123 ? -15.504 -2.242 -9.570 1.00 79.25 123 GLY A C 1
ATOM 937 O O . GLY A 1 123 ? -14.490 -1.546 -9.619 1.00 79.25 123 GLY A O 1
ATOM 938 N N . GLY A 1 124 ? -15.906 -2.959 -10.623 1.00 78.94 124 GLY A N 1
ATOM 939 C CA . GLY A 1 124 ? -15.133 -3.056 -11.866 1.00 78.94 124 GLY A CA 1
ATOM 940 C C . GLY A 1 124 ? -13.904 -3.967 -11.743 1.00 78.94 124 GLY A C 1
ATOM 941 O O . GLY A 1 124 ? -13.922 -4.959 -11.017 1.00 78.94 124 GLY A O 1
ATOM 942 N N . SER A 1 125 ? -12.837 -3.665 -12.494 1.00 74.44 125 SER A N 1
ATOM 943 C CA . SER A 1 125 ? -11.630 -4.510 -12.575 1.00 74.44 125 SER A CA 1
ATOM 944 C C . SER A 1 125 ? -10.465 -4.073 -11.676 1.00 74.44 125 SER A C 1
ATOM 946 O O . SER A 1 125 ? -9.423 -4.729 -11.700 1.00 74.44 125 SER A O 1
ATOM 948 N N . GLY A 1 126 ? -10.592 -2.957 -10.951 1.00 82.50 126 GLY A N 1
ATOM 949 C CA . GLY A 1 126 ? -9.488 -2.344 -10.204 1.00 82.50 126 GLY A CA 1
ATOM 950 C C . GLY A 1 126 ? -9.423 -2.777 -8.740 1.00 82.50 126 GLY A C 1
ATOM 951 O O . GLY A 1 126 ? -10.442 -2.799 -8.052 1.00 82.50 126 GLY A O 1
ATOM 952 N N . THR A 1 127 ? -8.219 -3.072 -8.248 1.00 90.38 127 THR A N 1
ATOM 953 C CA . THR A 1 127 ? -7.957 -3.353 -6.830 1.00 90.38 127 THR A CA 1
ATOM 954 C C . THR A 1 127 ? -6.873 -2.412 -6.329 1.00 90.38 127 THR A C 1
ATOM 956 O O . THR A 1 127 ? -5.694 -2.546 -6.672 1.00 90.38 127 THR A O 1
ATOM 959 N N . PHE A 1 128 ? -7.280 -1.483 -5.471 1.00 92.62 128 PHE A N 1
ATOM 960 C CA . PHE A 1 128 ? -6.416 -0.478 -4.879 1.00 92.62 128 PHE A CA 1
ATOM 961 C C . PHE A 1 128 ? -5.797 -0.990 -3.589 1.00 92.62 128 PHE A C 1
ATOM 963 O O . PHE A 1 128 ? -6.360 -1.823 -2.877 1.00 92.62 128 PHE A O 1
ATOM 970 N N . SER A 1 129 ? -4.611 -0.480 -3.288 1.00 95.19 129 SER A N 1
ATOM 971 C CA . SER A 1 129 ? -3.848 -0.867 -2.107 1.00 95.19 129 SER A CA 1
ATOM 972 C C . SER A 1 129 ? -3.291 0.354 -1.393 1.00 95.19 129 SER A C 1
ATOM 974 O O . SER A 1 129 ? -2.920 1.344 -2.025 1.00 95.19 129 SER A O 1
ATOM 976 N N . TYR A 1 130 ? -3.225 0.264 -0.071 1.00 95.81 130 TYR A N 1
ATOM 977 C CA . TYR A 1 130 ? -2.824 1.337 0.824 1.00 95.81 130 TYR A CA 1
ATOM 978 C C . TYR A 1 130 ? -1.942 0.780 1.940 1.00 95.81 130 TYR A C 1
ATOM 980 O O . TYR A 1 130 ? -2.092 -0.372 2.359 1.00 95.81 130 TYR A O 1
ATOM 988 N N . ALA A 1 131 ? -1.032 1.611 2.438 1.00 96.62 131 ALA A N 1
ATOM 989 C CA . ALA A 1 131 ? -0.386 1.395 3.724 1.00 96.62 131 ALA A CA 1
ATOM 990 C C . ALA A 1 131 ? -0.830 2.498 4.683 1.00 96.62 131 ALA A C 1
ATOM 992 O O . ALA A 1 131 ? -0.703 3.681 4.363 1.00 96.62 131 ALA A O 1
ATOM 993 N N . LEU A 1 132 ? -1.360 2.111 5.839 1.00 95.88 132 LEU A N 1
ATOM 994 C CA . LEU A 1 132 ? -1.925 3.025 6.827 1.00 95.88 132 LEU A CA 1
ATOM 995 C C . LEU A 1 132 ? -1.114 2.932 8.116 1.00 95.88 132 LEU A C 1
ATOM 997 O O . LEU A 1 132 ? -0.931 1.841 8.651 1.00 95.88 132 LEU A O 1
ATOM 1001 N N . VAL A 1 133 ? -0.647 4.067 8.625 1.00 95.62 133 VAL A N 1
ATOM 1002 C CA . VAL A 1 133 ? -0.135 4.185 9.993 1.00 95.62 133 VAL A CA 1
ATOM 1003 C C . VAL A 1 133 ? -1.265 4.734 10.841 1.00 95.62 133 VAL A C 1
ATOM 1005 O O . VAL A 1 133 ? -1.707 5.863 10.619 1.00 95.62 133 VAL A O 1
ATOM 1008 N N . VAL A 1 134 ? -1.741 3.929 11.784 1.00 95.44 134 VAL A N 1
ATOM 1009 C CA . VAL A 1 134 ? -2.924 4.237 12.588 1.00 95.44 134 VAL A CA 1
ATOM 1010 C C . VAL A 1 134 ? -2.629 4.195 14.081 1.00 95.44 134 VAL A C 1
ATOM 1012 O O . VAL A 1 134 ? -1.781 3.432 14.531 1.00 95.44 134 VAL A O 1
ATOM 1015 N N . GLU A 1 135 ? -3.370 4.974 14.855 1.00 94.81 135 GLU A N 1
ATOM 1016 C CA . GLU A 1 135 ? -3.433 4.894 16.318 1.00 94.81 135 GLU A CA 1
ATOM 1017 C C . GLU A 1 135 ? -4.788 4.331 16.754 1.00 94.81 135 GLU A C 1
ATOM 1019 O O . GLU A 1 135 ? -5.798 4.568 16.090 1.00 94.81 135 GLU A O 1
ATOM 1024 N N . GLY A 1 136 ? -4.815 3.615 17.884 1.00 91.75 136 GLY A N 1
ATOM 1025 C CA . GLY A 1 136 ? -6.048 3.089 18.485 1.00 91.75 136 GLY A CA 1
ATOM 1026 C C . GLY A 1 136 ? -6.505 1.739 17.930 1.00 91.75 136 GLY A C 1
ATOM 1027 O O . GLY A 1 136 ? -7.623 1.299 18.193 1.00 91.75 136 GLY A O 1
ATOM 1028 N N . PHE A 1 137 ? -5.636 1.046 17.183 1.00 90.25 137 PHE A N 1
ATOM 1029 C CA . PHE A 1 137 ? -5.919 -0.300 16.670 1.00 90.25 137 PHE A CA 1
ATOM 1030 C C . PHE A 1 137 ? -6.040 -1.352 17.784 1.00 90.25 137 PHE A C 1
ATOM 1032 O O . PHE A 1 137 ? -6.624 -2.409 17.578 1.00 90.25 137 PHE A O 1
ATOM 1039 N N . ASP A 1 138 ? -5.522 -1.063 18.977 1.00 83.38 138 ASP A N 1
ATOM 1040 C CA . ASP A 1 138 ? -5.690 -1.882 20.179 1.00 83.38 138 ASP A CA 1
ATOM 1041 C C . ASP A 1 138 ? -7.112 -1.807 20.779 1.00 83.38 138 ASP A C 1
ATOM 1043 O O . ASP A 1 138 ? -7.449 -2.577 21.678 1.00 83.38 138 ASP A O 1
ATOM 1047 N N . GLY A 1 139 ? -7.959 -0.910 20.262 1.00 77.19 139 GLY A N 1
ATOM 1048 C CA . GLY A 1 139 ? -9.356 -0.749 20.647 1.00 77.19 139 GLY A CA 1
ATOM 1049 C C . GLY A 1 139 ? -9.584 0.008 21.959 1.00 77.19 139 GLY A C 1
ATOM 1050 O O . GLY A 1 139 ? -10.741 0.249 22.303 1.00 77.19 139 GLY A O 1
ATOM 1051 N N . HIS A 1 140 ? -8.540 0.427 22.684 1.00 79.19 140 HIS A N 1
ATOM 1052 C CA . HIS A 1 140 ? -8.702 1.050 24.008 1.00 79.19 140 HIS A CA 1
ATOM 1053 C C . HIS A 1 140 ? -9.329 2.447 23.947 1.00 79.19 140 HIS A C 1
ATOM 1055 O O . HIS A 1 140 ? -10.078 2.835 24.842 1.00 79.19 140 HIS A O 1
ATOM 1061 N N . SER A 1 141 ? -9.036 3.210 22.895 1.00 83.19 141 SER A N 1
ATOM 1062 C CA . SER A 1 141 ? -9.544 4.573 22.701 1.00 83.19 141 SER A CA 1
ATOM 1063 C C . SER A 1 141 ? -10.981 4.620 22.167 1.00 83.19 141 SER A C 1
ATOM 1065 O O . SER A 1 141 ? -11.593 5.688 22.167 1.00 83.19 141 SER A O 1
ATOM 1067 N N . GLY A 1 142 ? -11.498 3.501 21.639 1.00 90.25 142 GLY A N 1
ATOM 1068 C CA . GLY A 1 142 ? -12.735 3.465 20.850 1.00 90.25 142 GLY A CA 1
ATOM 1069 C C . GLY A 1 142 ? -12.656 4.230 19.519 1.00 90.25 142 GLY A C 1
ATOM 1070 O O . GLY A 1 142 ? -13.663 4.355 18.825 1.00 90.25 142 GLY A O 1
ATOM 1071 N N . LYS A 1 143 ? -11.476 4.742 19.150 1.00 94.25 143 LYS A N 1
ATOM 1072 C CA . LYS A 1 143 ? -11.245 5.562 17.958 1.00 94.25 143 LYS A CA 1
ATOM 1073 C C . LYS A 1 143 ? -10.046 5.048 17.184 1.00 94.25 143 LYS A C 1
ATOM 1075 O O . LYS A 1 143 ? -9.027 4.723 17.783 1.00 94.25 143 LYS A O 1
ATOM 1080 N N . LEU A 1 144 ? -10.152 5.053 15.865 1.00 95.00 144 LEU A N 1
ATOM 1081 C CA . LEU A 1 144 ? -9.059 4.718 14.969 1.00 95.00 144 LEU A CA 1
ATOM 1082 C C . LEU A 1 144 ? -8.665 5.960 14.174 1.00 95.00 144 LEU A C 1
ATOM 1084 O O . LEU A 1 144 ? -9.493 6.507 13.450 1.00 95.00 144 LEU A O 1
ATOM 1088 N N . THR A 1 145 ? -7.420 6.406 14.310 1.00 94.50 145 THR A N 1
ATOM 1089 C CA . THR A 1 145 ? -6.933 7.638 13.667 1.00 94.50 145 THR A CA 1
ATOM 1090 C C . THR A 1 145 ? -5.822 7.314 12.685 1.00 94.50 145 THR A C 1
ATOM 1092 O O . THR A 1 145 ? -4.812 6.739 13.082 1.00 94.50 145 THR A O 1
ATOM 1095 N N . ALA A 1 146 ? -5.966 7.709 11.421 1.00 93.75 146 ALA A N 1
ATOM 1096 C CA . ALA A 1 146 ? -4.894 7.641 10.437 1.00 93.75 146 ALA A CA 1
ATOM 1097 C C . ALA A 1 146 ? -3.918 8.811 10.630 1.00 93.75 146 ALA A C 1
ATOM 1099 O O . ALA A 1 146 ? -4.281 9.975 10.466 1.00 93.75 146 ALA A O 1
ATOM 1100 N N . TYR A 1 147 ? -2.669 8.483 10.959 1.00 91.19 147 TYR A N 1
ATOM 1101 C CA . TYR A 1 147 ? -1.545 9.423 11.028 1.00 91.19 147 TYR A CA 1
ATOM 1102 C C . TYR A 1 147 ? -0.859 9.589 9.677 1.00 91.19 147 TYR A C 1
ATOM 1104 O O . TYR A 1 147 ? -0.349 10.660 9.358 1.00 91.19 147 TYR A O 1
ATOM 1112 N N . LYS A 1 148 ? -0.810 8.511 8.891 1.00 91.56 148 LYS A N 1
ATOM 1113 C CA . LYS A 1 148 ? -0.211 8.516 7.560 1.00 91.56 148 LYS A CA 1
ATOM 1114 C C . LYS A 1 148 ? -0.919 7.520 6.664 1.00 91.56 148 LYS A C 1
ATOM 1116 O O . LYS A 1 148 ? -1.062 6.358 7.036 1.00 91.56 148 LYS A O 1
ATOM 1121 N N . THR A 1 149 ? -1.247 7.957 5.456 1.00 93.00 149 THR A N 1
ATOM 1122 C CA . THR A 1 149 ? -1.802 7.097 4.410 1.00 93.00 149 THR A CA 1
ATOM 1123 C C . THR A 1 149 ? -0.890 7.130 3.196 1.00 93.00 149 THR A C 1
ATOM 1125 O O . THR A 1 149 ? -0.629 8.179 2.620 1.00 93.00 149 THR A O 1
ATOM 1128 N N . VAL A 1 150 ? -0.374 5.977 2.787 1.00 92.69 150 VAL A N 1
ATOM 1129 C CA . VAL A 1 150 ? 0.399 5.852 1.553 1.00 92.69 150 VAL A CA 1
ATOM 1130 C C . VAL A 1 150 ? -0.450 5.143 0.516 1.00 92.69 150 VAL A C 1
ATOM 1132 O O . VAL A 1 150 ? -0.818 3.984 0.696 1.00 92.69 150 VAL A O 1
ATOM 1135 N N . ILE A 1 151 ? -0.722 5.836 -0.588 1.00 92.12 151 ILE A N 1
ATOM 1136 C CA . ILE A 1 151 ? -1.467 5.287 -1.718 1.00 92.12 151 ILE A CA 1
ATOM 1137 C C . ILE A 1 151 ? -0.529 4.405 -2.556 1.00 92.12 151 ILE A C 1
ATOM 1139 O O . ILE A 1 151 ? 0.547 4.829 -3.001 1.00 92.12 151 ILE A O 1
ATOM 1143 N N . GLY A 1 152 ? -0.927 3.150 -2.742 1.00 88.00 152 GLY A N 1
ATOM 1144 C CA . GLY A 1 152 ? -0.289 2.203 -3.645 1.00 88.00 152 GLY A CA 1
ATOM 1145 C C . GLY A 1 152 ? -0.619 2.530 -5.093 1.00 88.00 152 GLY A C 1
ATOM 1146 O O . GLY A 1 152 ? 0.266 2.956 -5.830 1.00 88.00 152 GLY A O 1
ATOM 1147 N N . GLY A 1 153 ? -1.896 2.404 -5.442 1.00 88.94 153 GLY A N 1
ATOM 1148 C CA . GLY A 1 153 ? -2.413 2.410 -6.812 1.00 88.94 153 GLY A CA 1
ATOM 1149 C C . GLY A 1 153 ? -3.114 1.082 -7.129 1.00 88.94 153 GLY A C 1
ATOM 1150 O O . GLY A 1 153 ? -3.362 0.295 -6.204 1.00 88.94 153 GLY A O 1
ATOM 1151 N N . ASP A 1 154 ? -3.441 0.841 -8.402 1.00 89.19 154 ASP A N 1
ATOM 1152 C CA . ASP A 1 154 ? -4.151 -0.359 -8.873 1.00 89.19 154 ASP A CA 1
ATOM 1153 C C . ASP A 1 154 ? -3.177 -1.416 -9.414 1.00 89.19 154 ASP A C 1
ATOM 1155 O O . ASP A 1 154 ? -2.540 -1.229 -10.450 1.00 89.19 154 ASP A O 1
ATOM 1159 N N . ARG A 1 155 ? -3.096 -2.576 -8.748 1.00 88.25 155 ARG A N 1
ATOM 1160 C CA . ARG A 1 155 ? -2.311 -3.746 -9.202 1.00 88.25 155 ARG A CA 1
ATOM 1161 C C . ARG A 1 155 ? -0.882 -3.382 -9.645 1.00 88.25 155 ARG A C 1
ATOM 1163 O O . ARG A 1 155 ? -0.026 -3.160 -8.796 1.00 88.25 155 ARG A O 1
ATOM 1170 N N . CYS A 1 156 ? -0.610 -3.377 -10.952 1.00 87.75 156 CYS A N 1
ATOM 1171 C CA . CYS A 1 156 ? 0.709 -3.109 -11.529 1.00 87.75 156 CYS A CA 1
ATOM 1172 C C . CYS A 1 156 ? 1.064 -1.621 -11.556 1.00 87.75 156 CYS A C 1
ATOM 1174 O O . CYS A 1 156 ? 2.247 -1.277 -11.539 1.00 87.75 156 CYS A O 1
ATOM 1176 N N . ASP A 1 157 ? 0.048 -0.765 -11.560 1.00 86.31 157 ASP A N 1
ATOM 1177 C CA . ASP A 1 157 ? 0.177 0.680 -11.520 1.00 86.31 157 ASP A CA 1
ATOM 1178 C C . ASP A 1 157 ? 0.355 1.140 -10.070 1.00 86.31 157 ASP A C 1
ATOM 1180 O O . ASP A 1 157 ? -0.564 1.593 -9.392 1.00 86.31 157 ASP A O 1
ATOM 1184 N N . GLY A 1 158 ? 1.546 0.882 -9.528 1.00 89.88 158 GLY A N 1
ATOM 1185 C CA . GLY A 1 158 ? 1.926 1.309 -8.186 1.00 89.88 158 GLY A CA 1
ATOM 1186 C C . GLY A 1 158 ? 1.385 0.453 -7.037 1.00 89.88 158 GLY A C 1
ATOM 1187 O O . GLY A 1 158 ? 1.775 0.688 -5.895 1.00 89.88 158 GLY A O 1
ATOM 1188 N N . GLY A 1 159 ? 0.539 -0.552 -7.265 1.00 93.56 159 GLY A N 1
ATOM 1189 C CA . GLY A 1 159 ? -0.048 -1.340 -6.174 1.00 93.56 159 GLY A CA 1
ATOM 1190 C C . GLY A 1 159 ? 0.992 -1.868 -5.166 1.00 93.56 159 GLY A C 1
ATOM 1191 O O . GLY A 1 159 ? 2.063 -2.346 -5.537 1.00 93.56 159 GLY A O 1
ATOM 1192 N N . ILE A 1 160 ? 0.707 -1.763 -3.868 1.00 96.25 160 ILE A N 1
ATOM 1193 C CA . ILE A 1 160 ? 1.574 -2.240 -2.786 1.00 96.25 160 ILE A CA 1
ATOM 1194 C C . ILE A 1 160 ? 1.538 -3.768 -2.771 1.00 96.25 160 ILE A C 1
ATOM 1196 O O . ILE A 1 160 ? 0.518 -4.393 -2.476 1.00 96.25 160 ILE A O 1
ATOM 1200 N N . LYS A 1 161 ? 2.691 -4.358 -3.079 1.00 95.38 161 LYS A N 1
ATOM 1201 C CA . LYS A 1 161 ? 2.943 -5.795 -3.037 1.00 95.38 161 LYS A CA 1
ATOM 1202 C C . LYS A 1 161 ? 3.225 -6.268 -1.614 1.00 95.38 161 LYS A C 1
ATOM 1204 O O . LYS A 1 161 ? 2.744 -7.329 -1.228 1.00 95.38 161 LYS A O 1
ATOM 1209 N N . ASP A 1 162 ? 4.034 -5.510 -0.876 1.00 97.06 162 ASP A N 1
ATOM 1210 C CA . ASP A 1 162 ? 4.500 -5.878 0.462 1.00 97.06 162 ASP A CA 1
ATOM 1211 C C . ASP A 1 162 ? 4.800 -4.639 1.318 1.00 97.06 162 ASP A C 1
ATOM 1213 O O . ASP A 1 162 ? 5.114 -3.566 0.790 1.00 97.06 162 ASP A O 1
ATOM 1217 N N . ALA A 1 163 ? 4.724 -4.800 2.636 1.00 97.50 163 ALA A N 1
ATOM 1218 C CA . ALA A 1 163 ? 4.988 -3.767 3.626 1.00 97.50 163 ALA A CA 1
ATOM 1219 C C . ALA A 1 163 ? 5.720 -4.366 4.831 1.00 97.50 163 ALA A C 1
ATOM 1221 O O . ALA A 1 163 ? 5.329 -5.403 5.357 1.00 97.50 163 ALA A O 1
ATOM 1222 N N . MET A 1 164 ? 6.771 -3.692 5.295 1.00 97.94 164 MET A N 1
ATOM 1223 C CA . MET A 1 164 ? 7.592 -4.168 6.410 1.00 97.94 164 MET A CA 1
ATOM 1224 C C . MET A 1 164 ? 8.034 -3.021 7.311 1.00 97.94 164 MET A C 1
ATOM 1226 O O . MET A 1 164 ? 8.388 -1.946 6.832 1.00 97.94 164 MET A O 1
ATOM 1230 N N . ILE A 1 165 ? 8.058 -3.259 8.619 1.00 98.00 165 ILE A N 1
ATOM 1231 C CA . ILE A 1 165 ? 8.608 -2.314 9.594 1.00 98.00 165 ILE A CA 1
ATOM 1232 C C . ILE A 1 165 ? 10.123 -2.500 9.646 1.00 98.00 165 ILE A C 1
ATOM 1234 O O . ILE A 1 165 ? 10.610 -3.620 9.798 1.00 98.00 165 ILE A O 1
ATOM 1238 N N . THR A 1 166 ? 10.867 -1.404 9.524 1.00 97.25 166 THR A N 1
ATOM 1239 C CA . THR A 1 166 ? 12.338 -1.418 9.533 1.00 97.25 166 THR A CA 1
ATOM 1240 C C . THR A 1 166 ? 12.939 -0.819 10.792 1.00 97.25 166 THR A C 1
ATOM 1242 O O . THR A 1 166 ? 14.049 -1.178 11.176 1.00 97.25 166 THR A O 1
ATOM 1245 N N . SER A 1 167 ? 12.214 0.077 11.455 1.00 96.75 167 SER A N 1
ATOM 1246 C CA . SER A 1 167 ? 12.543 0.594 12.782 1.00 96.75 167 SER A CA 1
ATOM 1247 C C . SER A 1 167 ? 11.256 1.060 13.474 1.00 96.75 167 SER A C 1
ATOM 1249 O O . SER A 1 167 ? 10.219 1.137 12.817 1.00 96.75 167 SER A O 1
ATOM 1251 N N . PRO A 1 168 ? 11.289 1.421 14.768 1.00 96.94 168 PRO A N 1
ATOM 1252 C CA . PRO A 1 168 ? 10.108 1.952 15.450 1.00 96.94 168 PRO A CA 1
ATOM 1253 C C . PRO A 1 168 ? 9.464 3.167 14.755 1.00 96.94 168 PRO A C 1
ATOM 1255 O O . PRO A 1 168 ? 8.268 3.380 14.898 1.00 96.94 168 PRO A O 1
ATOM 1258 N N . GLU A 1 169 ? 10.218 3.944 13.976 1.00 96.12 169 GLU A N 1
ATOM 1259 C CA . GLU A 1 169 ? 9.736 5.170 13.316 1.00 96.12 169 GLU A CA 1
ATOM 1260 C C . GLU A 1 169 ? 9.719 5.064 11.782 1.00 96.12 169 GLU A C 1
ATOM 1262 O O . GLU A 1 169 ? 9.395 6.032 11.093 1.00 96.12 169 GLU A O 1
ATOM 1267 N N . SER A 1 170 ? 10.046 3.892 11.221 1.00 96.56 170 SER A N 1
ATOM 1268 C CA . SER A 1 170 ? 10.155 3.721 9.772 1.00 96.56 170 SER A CA 1
ATOM 1269 C C . SER A 1 170 ? 9.652 2.379 9.262 1.00 96.56 170 SER A C 1
ATOM 1271 O O . SER A 1 170 ? 9.751 1.338 9.917 1.00 96.56 170 SER A O 1
ATOM 1273 N N . PHE A 1 171 ? 9.159 2.405 8.032 1.00 97.75 171 PHE A N 1
ATOM 1274 C CA . PHE A 1 171 ? 8.720 1.225 7.306 1.00 97.75 171 PHE A CA 1
ATOM 1275 C C . PHE A 1 171 ? 9.120 1.312 5.836 1.00 97.75 171 PHE A C 1
ATOM 1277 O O . PHE A 1 171 ? 9.447 2.379 5.310 1.00 97.75 171 PHE A O 1
ATOM 1284 N N . MET A 1 172 ? 9.103 0.172 5.158 1.00 97.88 172 MET A N 1
ATOM 1285 C CA . MET A 1 172 ? 9.385 0.057 3.737 1.00 97.88 172 MET A CA 1
ATOM 1286 C C . MET A 1 172 ? 8.206 -0.579 3.017 1.00 97.88 172 MET A C 1
ATOM 1288 O O . MET A 1 172 ? 7.565 -1.488 3.542 1.00 97.88 172 MET A O 1
ATOM 1292 N N . LEU A 1 173 ? 7.942 -0.097 1.806 1.00 97.62 173 LEU A N 1
ATOM 1293 C CA . LEU A 1 173 ? 6.930 -0.639 0.912 1.00 97.62 173 LEU A CA 1
ATOM 1294 C C . LEU A 1 173 ? 7.595 -1.158 -0.355 1.00 97.62 173 LEU A C 1
ATOM 1296 O O . LEU A 1 173 ? 8.419 -0.469 -0.962 1.00 97.62 173 LEU A O 1
ATOM 1300 N N . VAL A 1 174 ? 7.191 -2.354 -0.771 1.00 97.12 174 VAL A N 1
ATOM 1301 C CA . VAL A 1 174 ? 7.446 -2.868 -2.114 1.00 97.12 174 VAL A CA 1
ATOM 1302 C C . VAL A 1 174 ? 6.204 -2.570 -2.939 1.00 97.12 174 VAL A C 1
ATOM 1304 O O . VAL A 1 1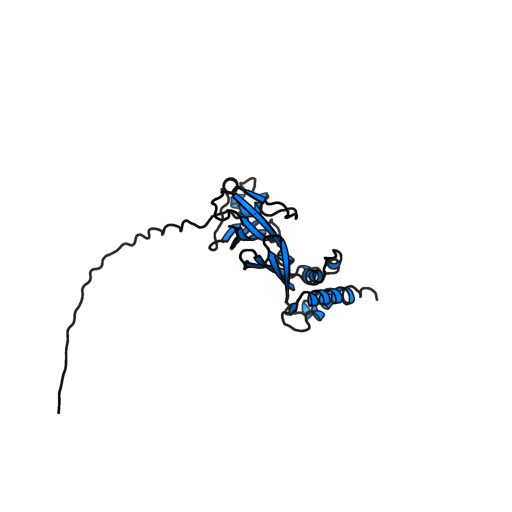74 ? 5.137 -3.123 -2.681 1.00 97.12 174 VAL A O 1
ATOM 1307 N N . LYS A 1 175 ? 6.332 -1.702 -3.936 1.00 95.81 175 LYS A N 1
ATOM 1308 C CA . LYS A 1 175 ? 5.267 -1.353 -4.878 1.00 95.81 175 LYS A CA 1
ATOM 1309 C C . LYS A 1 175 ? 5.518 -2.041 -6.211 1.00 95.81 175 LYS A C 1
ATOM 1311 O O . LYS A 1 175 ? 6.671 -2.173 -6.619 1.00 95.81 175 LYS A O 1
ATOM 1316 N N . HIS A 1 176 ? 4.472 -2.474 -6.896 1.00 93.94 176 HIS A N 1
ATOM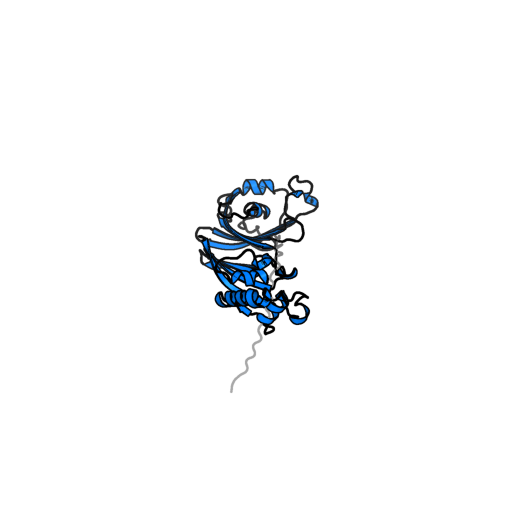 1317 C CA . HIS A 1 176 ? 4.569 -2.822 -8.305 1.00 93.94 176 HIS A CA 1
ATOM 1318 C C . HIS A 1 176 ? 4.928 -1.581 -9.118 1.00 93.94 176 HIS A C 1
ATOM 1320 O O . HIS A 1 176 ? 4.590 -0.459 -8.745 1.00 93.94 176 HIS A O 1
ATOM 1326 N N . ALA A 1 177 ? 5.661 -1.797 -10.201 1.00 90.62 177 ALA A N 1
ATOM 1327 C CA . ALA A 1 177 ? 6.045 -0.737 -11.107 1.00 90.62 177 ALA A CA 1
ATOM 1328 C C . ALA A 1 177 ? 5.791 -1.174 -12.542 1.00 90.62 177 ALA A C 1
ATOM 1330 O O . ALA A 1 177 ? 6.125 -2.297 -12.943 1.00 90.62 177 ALA A O 1
ATOM 1331 N N . THR A 1 178 ? 5.232 -0.256 -13.309 1.00 86.25 178 THR A N 1
ATOM 1332 C CA . THR A 1 178 ? 5.167 -0.338 -14.759 1.00 86.25 178 THR A CA 1
ATOM 1333 C C . THR A 1 178 ? 6.468 0.176 -15.371 1.00 86.25 178 THR A C 1
ATOM 1335 O O . THR A 1 178 ? 7.322 0.732 -14.675 1.00 86.25 178 THR A O 1
ATOM 1338 N N . LEU A 1 179 ? 6.644 0.002 -16.683 1.00 80.12 179 LEU A N 1
ATOM 1339 C CA . LEU A 1 179 ? 7.766 0.633 -17.386 1.00 80.12 179 LEU A CA 1
ATOM 1340 C C . LEU A 1 179 ? 7.711 2.162 -17.276 1.00 80.12 179 LEU A C 1
ATOM 1342 O O . LEU A 1 179 ? 8.747 2.781 -17.049 1.00 80.12 179 LEU A O 1
ATOM 1346 N N . ALA A 1 180 ? 6.511 2.741 -17.382 1.00 79.94 180 ALA A N 1
ATOM 1347 C CA . ALA A 1 180 ? 6.286 4.176 -17.233 1.00 79.94 180 ALA A CA 1
ATOM 1348 C C . ALA A 1 180 ? 6.787 4.682 -15.884 1.00 79.94 180 ALA A C 1
ATOM 1350 O O . ALA A 1 180 ? 7.599 5.601 -15.815 1.00 79.94 180 ALA A O 1
ATOM 1351 N N . GLU A 1 181 ? 6.377 4.007 -14.811 1.00 85.62 181 GLU A N 1
ATOM 1352 C CA . GLU A 1 181 ? 6.769 4.383 -13.462 1.00 85.62 181 GLU A CA 1
ATOM 1353 C C . GLU A 1 181 ? 8.285 4.243 -13.257 1.00 85.62 181 GLU A C 1
ATOM 1355 O O . GLU A 1 181 ? 8.900 5.106 -12.637 1.00 85.62 181 GLU A O 1
ATOM 1360 N N . LEU A 1 182 ? 8.925 3.202 -13.803 1.00 85.75 182 LEU A N 1
ATOM 1361 C CA . LEU A 1 182 ? 10.384 3.061 -13.723 1.00 85.75 182 LEU A CA 1
ATOM 1362 C C . LEU A 1 182 ? 11.120 4.209 -14.430 1.00 85.75 182 LEU A C 1
ATOM 1364 O O . LEU A 1 182 ? 12.102 4.710 -13.889 1.00 85.75 182 LEU A O 1
ATOM 1368 N N . VAL A 1 183 ? 10.642 4.642 -15.600 1.00 81.50 183 VAL A N 1
ATOM 1369 C CA . VAL A 1 183 ? 11.207 5.785 -16.336 1.00 81.50 183 VAL A CA 1
ATOM 1370 C C . VAL A 1 183 ? 11.001 7.085 -15.552 1.00 81.50 183 VAL A C 1
ATOM 1372 O O . VAL A 1 183 ? 11.963 7.809 -15.307 1.00 81.50 183 VAL A O 1
ATOM 1375 N N . ARG A 1 184 ? 9.782 7.339 -15.062 1.00 82.38 184 ARG A N 1
ATOM 1376 C CA . ARG A 1 184 ? 9.418 8.549 -14.305 1.00 82.38 184 ARG A CA 1
ATOM 1377 C C . ARG A 1 184 ? 10.247 8.739 -13.032 1.00 82.38 184 ARG A C 1
ATOM 1379 O O . ARG A 1 184 ? 10.509 9.858 -12.599 1.00 82.38 184 ARG A O 1
ATOM 1386 N N . ARG A 1 185 ? 10.696 7.645 -12.411 1.00 82.94 185 ARG A N 1
ATOM 1387 C CA . ARG A 1 185 ? 11.551 7.682 -11.210 1.00 82.94 185 ARG A CA 1
ATOM 1388 C C . ARG A 1 185 ? 12.991 8.124 -11.468 1.00 82.94 185 ARG A C 1
ATOM 1390 O O . ARG A 1 185 ? 13.724 8.295 -10.495 1.00 82.94 185 ARG A O 1
ATOM 1397 N N . GLY A 1 186 ? 13.389 8.306 -12.727 1.00 73.69 186 GLY A N 1
ATOM 1398 C CA . GLY A 1 186 ? 14.680 8.883 -13.101 1.00 73.69 186 GLY A CA 1
ATOM 1399 C C . GLY A 1 186 ? 14.802 10.390 -12.842 1.00 73.69 186 GLY A C 1
ATOM 1400 O O . GLY A 1 186 ? 15.921 10.906 -12.810 1.00 73.69 186 GLY A O 1
ATOM 1401 N N . GLU A 1 187 ? 13.692 11.096 -12.600 1.00 66.38 187 GLU A N 1
ATOM 1402 C CA . GLU A 1 187 ? 13.696 12.549 -12.406 1.00 66.38 187 GLU A CA 1
ATOM 1403 C C . GLU A 1 187 ? 13.778 12.973 -10.943 1.00 66.38 187 GLU A C 1
ATOM 1405 O O . GLU A 1 187 ? 13.185 12.374 -10.046 1.00 66.38 187 GLU A O 1
ATOM 1410 N N . ALA A 1 188 ? 14.419 14.121 -10.711 1.00 57.59 188 ALA A N 1
ATOM 1411 C CA . ALA A 1 188 ? 14.273 14.849 -9.454 1.00 57.59 188 ALA A CA 1
ATOM 1412 C C . ALA A 1 188 ? 12.863 15.465 -9.289 1.00 57.59 188 ALA A C 1
ATOM 1414 O O . ALA A 1 188 ? 12.459 15.769 -8.164 1.00 57.59 188 ALA A O 1
ATOM 1415 N N . LYS A 1 189 ? 12.118 15.657 -10.391 1.00 54.41 189 LYS A N 1
ATOM 1416 C CA . LYS A 1 189 ? 10.727 16.133 -10.446 1.00 54.41 189 LYS A CA 1
ATOM 1417 C C . LYS A 1 189 ? 10.027 15.473 -11.632 1.00 54.41 189 LYS A C 1
ATOM 1419 O O . LYS A 1 189 ? 10.491 15.682 -12.739 1.00 54.41 189 LYS A O 1
ATOM 1424 N N . ALA A 1 190 ? 8.955 14.725 -11.377 1.00 54.12 190 ALA A N 1
ATOM 1425 C CA . ALA A 1 190 ? 8.170 14.077 -12.424 1.00 54.12 190 ALA A CA 1
ATOM 1426 C C . ALA A 1 190 ? 7.592 15.127 -13.394 1.00 54.12 190 ALA A C 1
ATOM 1428 O O . ALA A 1 190 ? 6.819 15.982 -12.961 1.00 54.12 190 ALA A O 1
ATOM 1429 N N . ASP A 1 191 ? 7.973 15.069 -14.664 1.00 54.91 191 ASP A N 1
ATOM 1430 C CA . ASP A 1 191 ? 7.357 15.787 -15.771 1.00 54.91 191 ASP A CA 1
ATOM 1431 C C . ASP A 1 191 ? 6.133 14.991 -16.246 1.00 54.91 191 ASP A C 1
ATOM 1433 O O . ASP A 1 191 ? 6.235 13.829 -16.657 1.00 54.91 191 ASP A O 1
ATOM 1437 N N . GLU A 1 192 ? 4.958 15.619 -16.164 1.00 54.38 192 GLU A N 1
ATOM 1438 C CA . GLU A 1 192 ? 3.652 15.032 -16.499 1.00 54.38 192 GLU A CA 1
ATOM 1439 C C . GLU A 1 192 ? 3.543 14.634 -17.990 1.00 54.38 192 GLU A C 1
ATOM 1441 O O . GLU A 1 192 ? 2.618 13.926 -18.382 1.00 54.38 192 GLU A O 1
ATOM 1446 N N . GLY A 1 193 ? 4.494 15.044 -18.843 1.00 54.94 193 GLY A N 1
ATOM 1447 C CA . GLY A 1 193 ? 4.499 14.748 -20.280 1.00 54.94 193 GLY A CA 1
ATOM 1448 C C . GLY A 1 193 ? 5.012 13.361 -20.694 1.00 54.94 193 GLY A C 1
ATOM 1449 O O . GLY A 1 193 ? 4.706 12.921 -21.804 1.00 54.94 193 GLY A O 1
ATOM 1450 N N . THR A 1 194 ? 5.754 12.660 -19.829 1.00 57.09 194 THR A N 1
ATOM 1451 C CA . THR A 1 194 ? 6.489 11.420 -20.179 1.00 57.09 194 THR A CA 1
ATOM 1452 C C . THR A 1 194 ? 5.569 10.220 -20.472 1.00 57.09 194 THR A C 1
ATOM 1454 O O . THR A 1 194 ? 5.977 9.231 -21.081 1.00 57.09 194 THR A O 1
ATOM 1457 N N . GLU A 1 195 ? 4.305 10.290 -20.054 1.00 56.59 195 GLU A N 1
ATOM 1458 C CA . GLU A 1 195 ? 3.365 9.161 -20.085 1.00 56.59 195 GLU A CA 1
ATOM 1459 C C . GLU A 1 195 ? 2.642 9.006 -21.434 1.00 56.59 195 GLU A C 1
ATOM 1461 O O . GLU A 1 195 ? 2.242 7.903 -21.800 1.00 56.59 195 GLU A O 1
ATOM 1466 N N . ASN A 1 196 ? 2.539 10.081 -22.223 1.00 56.81 196 ASN A N 1
ATOM 1467 C CA . ASN A 1 196 ? 1.717 10.109 -23.442 1.00 56.81 196 ASN A CA 1
ATOM 1468 C C . ASN A 1 196 ? 2.270 9.254 -24.600 1.00 56.81 196 ASN A C 1
ATOM 1470 O O . ASN A 1 196 ? 1.552 8.985 -25.561 1.00 56.81 196 ASN A O 1
ATOM 1474 N N . ASN A 1 197 ? 3.535 8.825 -24.521 1.00 58.28 197 ASN A N 1
ATOM 1475 C CA . ASN A 1 197 ? 4.221 8.066 -25.575 1.00 58.28 197 ASN A CA 1
ATOM 1476 C C . ASN A 1 197 ? 4.430 6.580 -25.236 1.00 58.28 197 ASN A C 1
ATOM 1478 O O . ASN A 1 197 ? 5.141 5.870 -25.963 1.00 58.28 197 ASN A O 1
ATOM 1482 N N . LEU A 1 198 ? 3.851 6.104 -24.131 1.00 57.09 198 LEU A N 1
ATOM 1483 C CA . LEU A 1 198 ? 3.994 4.728 -23.664 1.00 57.09 198 LEU A CA 1
ATOM 1484 C C . LEU A 1 198 ? 2.768 3.882 -24.080 1.00 57.09 198 LEU A C 1
ATOM 1486 O O . LEU A 1 198 ? 1.643 4.362 -23.990 1.00 57.09 198 LEU A O 1
ATOM 1490 N N . PRO A 1 199 ? 2.952 2.643 -24.583 1.00 54.19 199 PRO A N 1
ATOM 1491 C CA . PRO A 1 199 ? 1.856 1.804 -25.097 1.00 54.19 199 PRO A CA 1
ATOM 1492 C C . PRO A 1 199 ? 0.854 1.368 -24.025 1.00 54.19 199 PRO A C 1
ATOM 1494 O O . PRO A 1 199 ? 1.137 1.473 -22.841 1.00 54.19 199 PRO A O 1
ATOM 1497 N N . ASP A 1 200 ? -0.256 0.747 -24.428 1.00 51.69 200 ASP A N 1
ATOM 1498 C CA . ASP A 1 200 ? -1.281 0.189 -23.525 1.00 51.69 200 ASP A CA 1
ATOM 1499 C C . ASP A 1 200 ? -0.730 -0.851 -22.521 1.00 51.69 200 ASP A C 1
ATOM 1501 O O . ASP A 1 200 ? -1.227 -0.967 -21.404 1.00 51.69 200 ASP A O 1
ATOM 1505 N N . CYS A 1 201 ? 0.357 -1.566 -22.855 1.00 53.34 201 CYS A N 1
ATOM 1506 C CA . CYS A 1 201 ? 1.088 -2.424 -21.906 1.00 53.34 201 CYS A CA 1
ATOM 1507 C C . CYS A 1 201 ? 1.914 -1.638 -20.865 1.00 53.34 201 CYS A C 1
ATOM 1509 O O . CYS A 1 201 ? 2.559 -2.239 -20.006 1.00 53.34 201 CYS A O 1
ATOM 1511 N N . SER A 1 202 ? 1.873 -0.303 -20.867 1.00 53.75 202 SER A N 1
ATOM 1512 C CA . SER A 1 202 ? 2.375 0.550 -19.781 1.00 53.75 202 SER A CA 1
ATOM 1513 C C . SER A 1 202 ? 1.621 0.346 -18.470 1.00 53.75 202 SER A C 1
ATOM 1515 O O . SER A 1 202 ? 2.070 0.850 -17.451 1.00 53.75 202 SER A O 1
ATOM 1517 N N . THR A 1 203 ? 0.550 -0.450 -18.453 1.00 58.56 203 THR A N 1
ATOM 1518 C CA . THR A 1 203 ? -0.091 -0.954 -17.232 1.00 58.56 203 THR A CA 1
ATOM 1519 C C . THR A 1 203 ? 0.381 -2.358 -16.835 1.00 58.56 203 THR A C 1
ATOM 1521 O O . THR A 1 203 ? -0.079 -2.900 -15.831 1.00 58.56 203 THR A O 1
ATOM 1524 N N . CYS A 1 204 ? 1.269 -3.004 -17.598 1.00 76.62 204 CYS A N 1
ATOM 1525 C CA . CYS A 1 204 ? 1.816 -4.313 -17.246 1.00 76.62 204 CYS A CA 1
ATOM 1526 C C . CYS A 1 204 ? 2.911 -4.184 -16.180 1.00 76.62 204 CYS A C 1
ATOM 1528 O O . CYS A 1 204 ? 3.741 -3.274 -16.198 1.00 76.62 204 CYS A O 1
ATOM 1530 N N . CYS A 1 205 ? 2.939 -5.141 -15.252 1.00 83.56 205 CYS A N 1
ATOM 1531 C CA . CYS A 1 205 ? 3.961 -5.220 -14.216 1.00 83.56 205 CYS A CA 1
ATOM 1532 C C . CYS A 1 205 ? 5.333 -5.459 -14.859 1.00 83.56 205 CYS A C 1
ATOM 1534 O O . CYS A 1 205 ? 5.623 -6.559 -15.324 1.00 83.56 205 CYS A O 1
ATOM 1536 N N . ALA A 1 206 ? 6.188 -4.442 -14.839 1.00 85.44 206 ALA A N 1
ATOM 1537 C CA . ALA A 1 206 ? 7.549 -4.501 -15.361 1.00 85.44 206 ALA A CA 1
ATOM 1538 C C . ALA A 1 206 ? 8.593 -4.661 -14.251 1.00 85.44 206 ALA A C 1
ATOM 1540 O O . ALA A 1 206 ? 9.766 -4.906 -14.520 1.00 85.44 206 ALA A O 1
ATOM 1541 N N . GLY A 1 207 ? 8.191 -4.492 -12.993 1.00 90.94 207 GLY A N 1
ATOM 1542 C CA . GLY A 1 207 ? 9.131 -4.450 -11.893 1.00 90.94 207 GLY A CA 1
ATOM 1543 C C . GLY A 1 207 ? 8.495 -4.197 -10.538 1.00 90.94 207 GLY A C 1
ATOM 1544 O O . GLY A 1 207 ? 7.278 -4.282 -10.351 1.00 90.94 207 GLY A O 1
ATOM 1545 N N . THR A 1 208 ? 9.357 -3.857 -9.587 1.00 94.81 208 THR A N 1
ATOM 1546 C CA . THR A 1 208 ? 8.961 -3.330 -8.283 1.00 94.81 208 THR A CA 1
ATOM 1547 C C . THR A 1 208 ? 9.848 -2.176 -7.861 1.00 94.81 208 THR A C 1
ATOM 1549 O O . THR A 1 208 ? 11.048 -2.175 -8.131 1.00 94.81 208 THR A O 1
ATOM 1552 N N . ILE A 1 209 ? 9.278 -1.253 -7.105 1.00 94.38 209 ILE A N 1
ATOM 1553 C CA . ILE A 1 209 ? 9.974 -0.152 -6.455 1.00 94.38 209 ILE A CA 1
ATOM 1554 C C . ILE A 1 209 ? 9.956 -0.383 -4.947 1.00 94.38 209 ILE A C 1
ATOM 1556 O O . ILE A 1 209 ? 8.926 -0.720 -4.371 1.00 94.38 209 ILE A O 1
ATOM 1560 N N . LEU A 1 210 ? 11.108 -0.198 -4.313 1.00 95.44 210 LEU A N 1
ATOM 1561 C CA . LEU A 1 210 ? 11.281 -0.264 -2.873 1.00 95.44 210 LEU A CA 1
ATOM 1562 C C . LEU A 1 210 ? 11.479 1.146 -2.323 1.00 95.44 210 LEU A C 1
ATOM 1564 O O . LEU A 1 210 ? 12.492 1.801 -2.592 1.00 95.44 210 LEU A O 1
ATOM 1568 N N . GLU A 1 211 ? 10.516 1.598 -1.532 1.00 94.94 211 GLU A N 1
ATOM 1569 C CA . GLU A 1 211 ? 10.497 2.925 -0.919 1.00 94.94 211 GLU A CA 1
ATOM 1570 C C . GLU A 1 211 ? 10.536 2.791 0.602 1.00 94.94 211 GLU A C 1
ATOM 1572 O O . GLU A 1 211 ? 9.851 1.946 1.172 1.00 94.94 211 GLU A O 1
ATOM 1577 N N . SER A 1 212 ? 11.333 3.627 1.266 1.00 95.25 212 SER A N 1
ATOM 1578 C CA . SER A 1 212 ? 11.295 3.775 2.720 1.00 95.25 212 SER A CA 1
ATOM 1579 C C . SER A 1 212 ? 10.531 5.026 3.111 1.00 95.25 212 SER A C 1
ATOM 1581 O O . SER A 1 212 ? 10.689 6.075 2.480 1.00 95.25 212 SER A O 1
ATOM 1583 N N . TYR A 1 213 ? 9.807 4.930 4.212 1.00 95.12 213 TYR A N 1
ATOM 1584 C CA . TYR A 1 213 ? 9.000 5.988 4.780 1.00 95.12 213 TYR A CA 1
ATOM 1585 C C . TYR A 1 213 ? 9.358 6.157 6.249 1.00 95.12 213 TYR A C 1
ATOM 1587 O O . TYR A 1 213 ? 9.360 5.186 7.003 1.00 95.12 213 TYR A O 1
ATOM 1595 N N . GLN A 1 214 ? 9.623 7.393 6.652 1.00 94.94 214 GLN A N 1
ATOM 1596 C CA . GLN A 1 214 ? 9.521 7.795 8.047 1.00 94.94 214 GLN A CA 1
ATOM 1597 C C . GLN A 1 214 ? 8.063 8.121 8.360 1.00 94.94 214 GLN A C 1
ATOM 1599 O O . GLN A 1 214 ? 7.344 8.663 7.504 1.00 94.94 214 GLN A O 1
ATOM 1604 N N . VAL A 1 215 ? 7.623 7.801 9.575 1.00 90.62 215 VAL A N 1
ATOM 1605 C CA . VAL A 1 215 ? 6.275 8.142 10.051 1.00 90.62 215 VAL A CA 1
ATOM 1606 C C . VAL A 1 215 ? 6.035 9.653 9.933 1.00 90.62 215 VAL A C 1
ATOM 1608 O O . VAL A 1 215 ? 4.991 10.060 9.429 1.00 90.62 215 VAL A O 1
ATOM 1611 N N . ASP A 1 216 ? 7.042 10.470 10.249 1.00 88.75 216 ASP A N 1
ATOM 1612 C CA . ASP A 1 216 ? 6.979 11.938 10.289 1.00 88.75 216 ASP A CA 1
ATOM 1613 C C . ASP A 1 216 ? 7.106 12.660 8.932 1.00 88.75 216 ASP A C 1
ATOM 1615 O O . ASP A 1 216 ? 6.908 13.870 8.865 1.00 88.75 216 ASP A O 1
ATOM 1619 N N . GLY A 1 217 ? 7.379 11.953 7.829 1.00 79.69 217 GLY A N 1
ATOM 1620 C CA . GLY A 1 217 ? 7.221 12.545 6.495 1.00 79.69 217 GLY A CA 1
ATOM 1621 C C . GLY A 1 217 ? 8.216 12.099 5.440 1.00 79.69 217 GLY A C 1
ATOM 1622 O O . GLY A 1 217 ? 7.824 11.948 4.284 1.00 79.69 217 GLY A O 1
ATOM 1623 N N . ALA A 1 218 ? 9.473 11.836 5.799 1.00 86.38 218 ALA A N 1
ATOM 1624 C CA . ALA A 1 218 ? 10.495 11.590 4.785 1.00 86.38 218 ALA A CA 1
ATOM 1625 C C . ALA A 1 218 ? 10.212 10.303 3.985 1.00 86.38 218 ALA A C 1
ATOM 1627 O O . ALA A 1 218 ? 10.164 9.203 4.536 1.00 86.38 218 ALA A O 1
ATOM 1628 N N . LYS A 1 219 ? 10.057 10.443 2.666 1.00 91.06 219 LYS A N 1
ATOM 1629 C CA . LYS A 1 219 ? 10.001 9.341 1.699 1.00 91.06 219 LYS A CA 1
ATOM 1630 C C . LYS A 1 219 ? 11.331 9.270 0.959 1.00 91.06 219 LYS A C 1
ATOM 1632 O O . LYS A 1 219 ? 11.842 10.292 0.510 1.00 91.06 219 LYS A O 1
ATOM 1637 N N . GLN A 1 220 ? 11.876 8.071 0.785 1.00 90.38 220 GLN A N 1
ATOM 1638 C CA . GLN A 1 220 ? 13.089 7.864 -0.006 1.00 90.38 220 GLN A CA 1
ATOM 1639 C C . GLN A 1 220 ? 12.961 6.626 -0.887 1.00 90.38 220 GLN A C 1
ATOM 1641 O O . GLN A 1 220 ? 12.613 5.545 -0.411 1.00 90.38 220 GLN A O 1
ATOM 1646 N N . LEU A 1 221 ? 13.305 6.773 -2.165 1.00 90.44 221 LEU A N 1
ATOM 1647 C CA . LEU A 1 221 ? 13.517 5.640 -3.055 1.00 90.44 221 LEU A CA 1
ATOM 1648 C C . LEU A 1 221 ? 14.800 4.914 -2.635 1.00 90.44 221 LEU A C 1
ATOM 1650 O O . LEU A 1 221 ? 15.860 5.530 -2.537 1.00 90.44 221 LEU A O 1
ATOM 1654 N N . LYS A 1 222 ? 14.711 3.609 -2.373 1.00 90.19 222 LYS A N 1
ATOM 1655 C CA . LYS A 1 222 ? 15.870 2.787 -1.994 1.00 90.19 222 LYS A CA 1
ATOM 1656 C C . LYS A 1 222 ? 16.388 1.963 -3.155 1.00 90.19 222 LYS A C 1
ATOM 1658 O O . LYS A 1 222 ? 17.596 1.782 -3.291 1.00 90.19 222 LYS A O 1
ATOM 1663 N N . GLN A 1 223 ? 15.479 1.428 -3.959 1.00 90.62 223 GLN A N 1
ATOM 1664 C CA . GLN A 1 223 ? 15.821 0.510 -5.033 1.00 90.62 223 GLN A CA 1
ATOM 1665 C C . GLN A 1 223 ? 14.660 0.390 -6.014 1.00 90.62 223 GLN A C 1
ATOM 1667 O O . GLN A 1 223 ? 13.503 0.405 -5.605 1.00 90.62 223 GLN A O 1
ATOM 1672 N N . ALA A 1 224 ? 14.974 0.169 -7.285 1.00 92.00 224 ALA A N 1
ATOM 1673 C CA . ALA A 1 224 ? 14.040 -0.401 -8.241 1.00 92.00 224 ALA A CA 1
ATOM 1674 C C . ALA A 1 224 ? 14.565 -1.752 -8.747 1.00 92.00 224 ALA A C 1
ATOM 1676 O O . ALA A 1 224 ? 15.773 -1.988 -8.844 1.00 92.00 224 ALA A O 1
ATOM 1677 N N . LEU A 1 225 ? 13.641 -2.663 -9.021 1.00 90.69 225 LEU A N 1
ATOM 1678 C CA . LEU A 1 225 ? 13.895 -3.941 -9.666 1.00 90.69 225 LEU A CA 1
ATOM 1679 C C . LEU A 1 225 ? 13.103 -3.977 -10.960 1.00 90.69 225 LEU A C 1
ATOM 1681 O O . LEU A 1 225 ? 11.887 -3.821 -10.933 1.00 90.69 225 LEU A O 1
ATOM 1685 N N . PHE A 1 226 ? 13.793 -4.219 -12.063 1.00 87.88 226 PHE A N 1
ATOM 1686 C CA . PHE A 1 226 ? 13.191 -4.464 -13.360 1.00 87.88 226 PHE A CA 1
ATOM 1687 C C . PHE A 1 226 ? 13.182 -5.969 -13.649 1.00 87.88 226 PHE A C 1
ATOM 1689 O O . PHE A 1 226 ? 14.197 -6.652 -13.474 1.00 87.88 226 PHE A O 1
ATOM 1696 N N . TYR A 1 227 ? 12.038 -6.482 -14.092 1.00 85.69 227 TYR A N 1
ATOM 1697 C CA . TYR A 1 227 ? 11.835 -7.868 -14.492 1.00 85.69 227 TYR A CA 1
ATOM 1698 C C . TYR A 1 227 ? 11.623 -7.918 -16.009 1.00 85.69 227 TYR A C 1
ATOM 1700 O O . TYR A 1 227 ? 10.542 -7.558 -16.482 1.00 85.69 227 TYR A O 1
ATOM 1708 N N . PRO A 1 228 ? 12.622 -8.352 -16.798 1.00 73.06 228 PRO A N 1
ATOM 1709 C CA . PRO A 1 228 ? 12.407 -8.524 -18.225 1.00 73.06 228 PRO A CA 1
ATOM 1710 C C . PRO A 1 228 ? 11.350 -9.618 -18.455 1.00 73.06 228 PRO A C 1
ATOM 1712 O O . PRO A 1 228 ? 11.407 -10.658 -17.791 1.00 73.06 228 PRO A O 1
ATOM 1715 N N . PRO A 1 229 ? 10.396 -9.431 -19.384 1.00 70.62 229 PRO A N 1
ATOM 1716 C CA . PRO A 1 229 ? 9.480 -10.494 -19.765 1.00 70.62 229 PRO A CA 1
ATOM 1717 C C . PRO A 1 229 ? 10.267 -11.697 -20.300 1.00 70.62 229 PRO A C 1
ATOM 1719 O O . PRO A 1 229 ? 11.259 -11.538 -21.020 1.00 70.62 229 PRO A O 1
ATOM 1722 N N . ALA A 1 230 ? 9.816 -12.903 -19.944 1.00 65.06 230 ALA A N 1
ATOM 1723 C CA . ALA A 1 230 ? 10.456 -14.155 -20.353 1.00 65.06 230 ALA A CA 1
ATOM 1724 C C . ALA A 1 230 ? 10.591 -14.255 -21.887 1.00 65.06 230 ALA A C 1
ATOM 1726 O O . ALA A 1 230 ? 11.629 -14.683 -22.386 1.00 65.06 230 ALA A O 1
ATOM 1727 N N . ASP A 1 231 ? 9.600 -13.725 -22.613 1.00 64.25 231 ASP A N 1
ATOM 1728 C CA . ASP A 1 231 ? 9.549 -13.676 -24.076 1.00 64.25 231 ASP A CA 1
ATOM 1729 C C . ASP A 1 231 ? 9.821 -12.260 -24.613 1.00 64.25 231 ASP A C 1
ATOM 1731 O O . ASP A 1 231 ? 9.077 -11.723 -25.434 1.00 64.25 231 ASP A O 1
ATOM 1735 N N . THR A 1 232 ? 10.909 -11.637 -24.151 1.00 57.09 232 THR A N 1
ATOM 1736 C CA . THR A 1 232 ? 11.329 -10.245 -24.445 1.00 57.09 232 THR A CA 1
ATOM 1737 C C . THR A 1 232 ? 11.340 -9.863 -25.931 1.00 57.09 232 THR A C 1
ATOM 1739 O O . THR A 1 232 ? 11.287 -8.679 -26.254 1.00 57.09 232 THR A O 1
ATOM 1742 N N . LEU A 1 233 ? 11.396 -10.838 -26.844 1.00 53.03 233 LEU A N 1
ATOM 1743 C CA . LEU A 1 233 ? 11.403 -10.621 -28.294 1.00 53.03 233 LEU A CA 1
ATOM 1744 C C . LEU A 1 233 ? 10.049 -10.852 -28.986 1.00 53.03 233 LEU A C 1
ATOM 1746 O O . LEU A 1 233 ? 9.879 -10.366 -30.100 1.00 53.03 233 LEU A O 1
ATOM 1750 N N . GLN A 1 234 ? 9.105 -11.567 -28.364 1.00 52.47 234 GLN A N 1
ATOM 1751 C CA . GLN A 1 234 ? 7.746 -11.748 -28.903 1.00 52.47 234 GLN A CA 1
ATOM 1752 C C . GLN A 1 234 ? 6.721 -10.834 -28.219 1.00 52.47 234 GLN A C 1
ATOM 1754 O O . GLN A 1 234 ? 5.754 -10.436 -28.861 1.00 52.47 234 GLN A O 1
ATOM 1759 N N . ALA A 1 235 ? 6.946 -10.482 -26.947 1.00 48.44 235 ALA A N 1
ATOM 1760 C CA . ALA A 1 235 ? 6.054 -9.644 -26.146 1.00 48.44 235 ALA A CA 1
ATOM 1761 C C . ALA A 1 235 ? 6.354 -8.140 -26.239 1.00 48.44 235 ALA A C 1
ATOM 1763 O O . ALA A 1 235 ? 5.485 -7.342 -25.901 1.00 48.44 235 ALA A O 1
ATOM 1764 N N . ALA A 1 236 ? 7.551 -7.745 -26.700 1.00 53.88 236 ALA A N 1
ATOM 1765 C CA . ALA A 1 236 ? 7.808 -6.364 -27.097 1.00 53.88 236 ALA A CA 1
ATOM 1766 C C . ALA A 1 236 ? 6.848 -6.053 -28.245 1.00 53.88 236 ALA A C 1
ATOM 1768 O O . ALA A 1 236 ? 7.026 -6.538 -29.365 1.00 53.88 236 ALA A O 1
ATOM 1769 N N . SER A 1 237 ? 5.778 -5.349 -27.898 1.00 54.47 237 SER A N 1
ATOM 1770 C CA . SER A 1 237 ? 4.633 -5.080 -28.746 1.00 54.47 237 SER A CA 1
ATOM 1771 C C . SER A 1 237 ? 5.051 -4.441 -30.074 1.00 54.47 237 SER A C 1
ATOM 1773 O O . SER A 1 237 ? 6.200 -4.045 -30.290 1.00 54.47 237 SER A O 1
ATOM 1775 N N . GLN A 1 238 ? 4.095 -4.269 -30.985 1.00 55.16 238 GLN A N 1
ATOM 1776 C CA . GLN A 1 238 ? 4.306 -3.479 -32.202 1.00 55.16 238 GLN A CA 1
ATOM 1777 C C . GLN A 1 238 ? 4.752 -2.020 -31.929 1.00 55.16 238 GLN A C 1
ATOM 1779 O O . GLN A 1 238 ? 5.040 -1.295 -32.878 1.00 55.16 238 GLN A O 1
ATOM 1784 N N . ASN A 1 239 ? 4.836 -1.577 -30.666 1.00 67.56 239 ASN A N 1
ATOM 1785 C CA . ASN A 1 239 ? 5.314 -0.257 -30.281 1.00 67.56 239 ASN A CA 1
ATOM 1786 C C . ASN A 1 239 ? 6.857 -0.189 -30.209 1.00 67.56 239 ASN A C 1
ATOM 1788 O O . ASN A 1 239 ? 7.518 -0.821 -29.376 1.00 67.56 239 ASN A O 1
ATOM 1792 N N . THR A 1 240 ? 7.431 0.655 -31.068 1.00 71.12 240 THR A N 1
ATOM 1793 C CA . THR A 1 240 ? 8.873 0.922 -31.178 1.00 71.12 240 THR A CA 1
ATOM 1794 C C . THR A 1 240 ? 9.507 1.393 -29.863 1.00 71.12 240 THR A C 1
ATOM 1796 O O . THR A 1 240 ? 10.649 1.023 -29.582 1.00 71.12 240 THR A O 1
ATOM 1799 N N . ASN A 1 241 ? 8.780 2.138 -29.026 1.00 70.12 241 ASN A N 1
ATOM 1800 C CA . ASN A 1 241 ? 9.293 2.722 -27.783 1.00 70.12 241 ASN A CA 1
ATOM 1801 C C . ASN A 1 241 ? 9.441 1.667 -26.682 1.00 70.12 241 ASN A C 1
ATOM 1803 O O . ASN A 1 241 ? 10.462 1.618 -25.997 1.00 70.12 241 ASN A O 1
ATOM 1807 N N . GLU A 1 242 ? 8.469 0.765 -26.551 1.00 69.00 242 GLU A N 1
ATOM 1808 C CA . GLU A 1 242 ? 8.534 -0.349 -25.598 1.00 69.00 242 GLU A CA 1
ATOM 1809 C C . GLU A 1 242 ? 9.614 -1.353 -25.999 1.00 69.00 242 GLU A C 1
ATOM 1811 O O . GLU A 1 242 ? 10.429 -1.763 -25.171 1.00 69.00 242 GLU A O 1
ATOM 1816 N N . ARG A 1 243 ? 9.712 -1.675 -27.295 1.00 70.81 243 ARG A N 1
ATOM 1817 C CA . ARG A 1 243 ? 10.826 -2.475 -27.813 1.00 70.81 243 ARG A CA 1
ATOM 1818 C C . ARG A 1 243 ? 12.174 -1.799 -27.557 1.00 70.81 243 ARG A C 1
ATOM 1820 O O . ARG A 1 243 ? 13.131 -2.477 -27.187 1.00 70.81 243 ARG A O 1
ATOM 1827 N N . CYS A 1 244 ? 12.263 -0.482 -27.734 1.00 74.69 244 CYS A N 1
ATOM 1828 C CA . CYS A 1 244 ? 13.463 0.299 -27.442 1.00 74.69 244 CYS A CA 1
ATOM 1829 C C . CYS A 1 244 ? 13.856 0.179 -25.960 1.00 74.69 244 CYS A C 1
ATOM 1831 O O . CYS A 1 244 ? 14.991 -0.202 -25.670 1.00 74.69 244 CYS A O 1
ATOM 1833 N N . LEU A 1 245 ? 12.916 0.388 -25.033 1.00 72.94 245 LEU A N 1
ATOM 1834 C CA . LEU A 1 245 ? 13.134 0.219 -23.593 1.00 72.94 245 LEU A CA 1
ATOM 1835 C C . LEU A 1 245 ? 13.565 -1.205 -23.235 1.00 72.94 245 LEU A C 1
ATOM 1837 O O . LEU A 1 245 ? 14.596 -1.388 -22.586 1.00 72.94 245 LEU A O 1
ATOM 1841 N N . TYR A 1 246 ? 12.837 -2.222 -23.704 1.00 72.88 246 TYR A N 1
ATOM 1842 C CA . TYR A 1 246 ? 13.157 -3.620 -23.420 1.00 72.88 246 TYR A CA 1
ATOM 1843 C C . TYR A 1 246 ? 14.511 -4.047 -23.979 1.00 72.88 246 TYR A C 1
ATOM 1845 O O . TYR A 1 246 ? 15.235 -4.764 -23.302 1.00 72.88 246 TYR A O 1
ATOM 1853 N N . LEU A 1 247 ? 14.914 -3.591 -25.167 1.00 70.00 247 LEU A N 1
ATOM 1854 C CA . LEU A 1 247 ? 16.243 -3.900 -25.712 1.00 70.00 247 LEU A CA 1
ATOM 1855 C C . LEU A 1 247 ? 17.380 -3.246 -24.914 1.00 70.00 247 LEU A C 1
ATOM 1857 O O . LEU A 1 247 ? 18.519 -3.719 -24.958 1.00 70.00 247 LEU A O 1
ATOM 1861 N N . ARG A 1 248 ? 17.099 -2.150 -24.203 1.00 72.50 248 ARG A N 1
ATOM 1862 C CA . ARG A 1 248 ? 18.096 -1.418 -23.410 1.00 72.50 248 ARG A CA 1
ATOM 1863 C C . ARG A 1 248 ? 18.184 -1.933 -21.982 1.00 72.50 248 ARG A C 1
ATOM 1865 O O . ARG A 1 248 ? 19.291 -2.186 -21.516 1.00 72.50 248 ARG A O 1
ATOM 1872 N N . LEU A 1 249 ? 17.042 -2.171 -21.348 1.00 70.31 249 LEU A N 1
ATOM 1873 C CA . LEU A 1 249 ? 16.946 -2.805 -20.035 1.00 70.31 249 LEU A CA 1
ATOM 1874 C C . LEU A 1 249 ? 17.250 -4.307 -20.091 1.00 70.31 249 LEU A C 1
ATOM 1876 O O . LEU A 1 249 ? 17.763 -4.883 -19.146 1.00 70.31 249 LEU A O 1
ATOM 1880 N N . GLY A 1 250 ? 16.956 -4.969 -21.203 1.00 62.38 250 GLY A N 1
ATOM 1881 C CA . GLY A 1 250 ? 16.954 -6.423 -21.346 1.00 62.38 250 GLY A CA 1
ATOM 1882 C C . GLY A 1 250 ? 18.111 -6.982 -22.163 1.00 62.38 250 GLY A C 1
ATOM 1883 O O . GLY A 1 250 ? 17.922 -7.959 -22.881 1.00 62.38 250 GLY A O 1
ATOM 1884 N N . LYS A 1 251 ? 19.337 -6.449 -22.040 1.00 57.44 251 LYS A N 1
ATOM 1885 C CA . LYS A 1 251 ? 20.525 -7.133 -22.606 1.00 57.44 251 LYS A CA 1
ATOM 1886 C C . LYS A 1 251 ? 20.822 -8.509 -21.963 1.00 57.44 251 LYS A C 1
ATOM 1888 O O . LYS A 1 251 ? 21.824 -9.132 -22.301 1.00 57.44 251 LYS A O 1
ATOM 1893 N N . GLY A 1 252 ? 19.956 -9.006 -21.075 1.00 56.91 252 GLY A N 1
ATOM 1894 C CA . GLY A 1 252 ? 19.961 -10.370 -20.554 1.00 56.91 252 GLY A CA 1
ATOM 1895 C C . GLY A 1 252 ? 18.593 -10.781 -19.998 1.00 56.91 252 GLY A C 1
ATOM 1896 O O . GLY A 1 252 ? 17.763 -9.934 -19.683 1.00 56.91 252 GLY A O 1
ATOM 1897 N N . GLN A 1 253 ? 18.381 -12.090 -19.837 1.00 60.31 253 GLN A N 1
ATOM 1898 C CA . GLN A 1 253 ? 17.160 -12.705 -19.284 1.00 60.31 253 GLN A CA 1
ATOM 1899 C C . GLN A 1 253 ? 17.014 -12.544 -17.754 1.00 60.31 253 GLN A C 1
ATOM 1901 O O . GLN A 1 253 ? 16.254 -13.269 -17.117 1.00 60.31 253 GLN A O 1
ATOM 1906 N N . TYR A 1 254 ? 17.767 -11.634 -17.134 1.00 75.81 254 TYR A N 1
ATOM 1907 C CA . TYR A 1 254 ? 17.891 -11.543 -15.679 1.00 75.81 254 TYR A CA 1
ATOM 1908 C C . TYR A 1 254 ? 17.262 -10.265 -15.141 1.00 75.81 254 TYR A C 1
ATOM 1910 O O . TYR A 1 254 ? 17.339 -9.207 -15.765 1.00 75.81 254 TYR A O 1
ATOM 1918 N N . SER A 1 255 ? 16.682 -10.360 -13.944 1.00 82.38 255 SER A N 1
ATOM 1919 C CA . SER A 1 255 ? 16.198 -9.194 -13.211 1.00 82.38 255 SER A CA 1
ATOM 1920 C C . SER A 1 255 ? 17.338 -8.212 -12.950 1.00 82.38 255 SER A C 1
ATOM 1922 O O . SER A 1 255 ? 18.426 -8.614 -12.534 1.00 82.38 255 SER A O 1
ATOM 1924 N N . GLN A 1 256 ? 17.084 -6.924 -13.162 1.00 86.06 256 GLN A N 1
ATOM 1925 C CA . GLN A 1 256 ? 18.077 -5.875 -12.959 1.00 86.06 256 GLN A CA 1
ATOM 1926 C C . GLN A 1 256 ? 17.727 -5.021 -11.754 1.00 86.06 256 GLN A C 1
ATOM 1928 O O . GLN A 1 256 ? 16.591 -4.581 -11.588 1.00 86.06 256 GLN A O 1
ATOM 1933 N N . ARG A 1 257 ? 18.731 -4.772 -10.914 1.00 89.56 257 ARG A N 1
ATOM 1934 C CA . ARG A 1 257 ? 18.646 -3.791 -9.838 1.00 89.56 257 ARG A CA 1
ATOM 1935 C C . ARG A 1 257 ? 19.079 -2.440 -10.383 1.00 89.56 257 ARG A C 1
ATOM 1937 O O . ARG A 1 257 ? 20.209 -2.322 -10.841 1.00 89.56 257 ARG A O 1
ATOM 1944 N N . LEU A 1 258 ? 18.188 -1.459 -10.291 1.00 87.38 258 LEU A N 1
ATOM 1945 C CA . LEU A 1 258 ? 18.431 -0.082 -10.695 1.00 87.38 258 LEU A CA 1
ATOM 1946 C C . LEU A 1 258 ? 18.532 0.789 -9.435 1.00 87.38 258 LEU A C 1
ATOM 1948 O O . LEU A 1 258 ? 17.619 0.812 -8.599 1.00 87.38 258 LEU A O 1
ATOM 1952 N N . ASN A 1 259 ? 19.672 1.452 -9.262 1.00 85.69 259 ASN A N 1
ATOM 1953 C CA . ASN A 1 259 ? 19.842 2.537 -8.297 1.00 85.69 259 ASN A CA 1
ATOM 1954 C C . ASN A 1 259 ? 19.310 3.867 -8.895 1.00 85.69 259 ASN A C 1
ATOM 1956 O O . ASN A 1 259 ? 18.917 3.893 -10.064 1.00 85.69 259 ASN A O 1
ATOM 1960 N N . PRO A 1 260 ? 19.273 4.973 -8.128 1.00 83.62 260 PRO A N 1
ATOM 1961 C CA . PRO A 1 260 ? 18.789 6.258 -8.642 1.00 83.62 260 PRO A CA 1
ATOM 1962 C C . PRO A 1 260 ? 19.533 6.771 -9.887 1.00 83.62 260 PRO A C 1
ATOM 1964 O O . PRO A 1 260 ? 18.898 7.275 -10.805 1.00 83.62 260 PRO A O 1
ATOM 1967 N N . GLU A 1 261 ? 20.856 6.597 -9.958 1.00 84.38 261 GLU A N 1
ATOM 1968 C CA . GLU A 1 261 ? 21.667 7.003 -11.118 1.00 84.38 261 GLU A CA 1
ATOM 1969 C C . GLU A 1 261 ? 21.290 6.199 -12.373 1.00 84.38 261 GLU A C 1
ATOM 1971 O O . GLU A 1 261 ? 21.082 6.765 -13.439 1.00 84.38 261 GLU A O 1
ATOM 1976 N N . GLN A 1 262 ? 21.105 4.886 -12.237 1.00 86.62 262 GLN A N 1
ATOM 1977 C CA . GLN A 1 262 ? 20.695 3.998 -13.327 1.00 86.62 262 GLN A CA 1
ATOM 1978 C C . GLN A 1 262 ? 19.257 4.260 -13.791 1.00 86.62 262 GLN A C 1
ATOM 1980 O O . GLN A 1 262 ? 18.955 4.087 -14.969 1.00 86.62 262 GLN A O 1
ATOM 1985 N N . LEU A 1 263 ? 18.362 4.675 -12.889 1.00 86.38 263 LEU A N 1
ATOM 1986 C CA . LEU A 1 263 ? 17.019 5.133 -13.264 1.00 86.38 263 LEU A CA 1
ATOM 1987 C C . LEU A 1 263 ? 17.086 6.440 -14.062 1.00 86.38 263 LEU A C 1
ATOM 1989 O O . LEU A 1 263 ? 16.386 6.581 -15.061 1.00 86.38 263 LEU A O 1
ATOM 1993 N N . HIS A 1 264 ? 17.969 7.360 -13.672 1.00 84.69 264 HIS A N 1
ATOM 1994 C CA . HIS A 1 264 ? 18.206 8.596 -14.415 1.00 84.69 264 HIS A CA 1
ATOM 1995 C C . HIS A 1 264 ? 18.802 8.335 -15.811 1.00 84.69 264 HIS A C 1
ATOM 1997 O O . HIS A 1 264 ? 18.360 8.912 -16.808 1.00 84.69 264 HIS A O 1
ATOM 2003 N N . GLU A 1 265 ? 19.764 7.413 -15.917 1.00 83.81 265 GLU A N 1
ATOM 2004 C CA . GLU A 1 265 ? 20.306 6.960 -17.203 1.00 83.81 265 GLU A CA 1
ATOM 2005 C C . GLU A 1 265 ? 19.228 6.305 -18.074 1.00 83.81 265 GLU A C 1
ATOM 2007 O O . GLU A 1 265 ? 19.129 6.613 -19.263 1.00 83.81 265 GLU A O 1
ATOM 2012 N N . LEU A 1 266 ? 18.395 5.431 -17.495 1.00 82.88 266 LEU A N 1
ATOM 2013 C CA . LEU A 1 266 ? 17.279 4.791 -18.194 1.00 82.88 266 LEU A CA 1
ATOM 2014 C C . LEU A 1 266 ? 16.336 5.829 -18.802 1.00 82.88 266 LEU A C 1
ATOM 2016 O O . LEU A 1 266 ? 15.970 5.724 -19.972 1.00 82.88 266 LEU A O 1
ATOM 2020 N N . GLN A 1 267 ? 15.966 6.832 -18.016 1.00 83.25 267 GLN A N 1
ATOM 2021 C CA . GLN A 1 267 ? 15.095 7.904 -18.462 1.00 83.25 267 GLN A CA 1
ATOM 2022 C C . GLN A 1 267 ? 15.742 8.738 -19.577 1.00 83.25 267 GLN A C 1
ATOM 2024 O O . GLN A 1 267 ? 15.136 8.977 -20.620 1.00 83.25 267 GLN A O 1
ATOM 2029 N N . THR A 1 268 ? 17.010 9.115 -19.404 1.00 81.69 268 THR A N 1
ATOM 2030 C CA . THR A 1 268 ? 17.779 9.846 -20.422 1.00 81.69 268 THR A CA 1
ATOM 2031 C C . THR A 1 268 ? 17.830 9.072 -21.740 1.00 81.69 268 THR A C 1
ATOM 2033 O O . THR A 1 268 ? 17.678 9.645 -22.819 1.00 81.69 268 THR A O 1
ATOM 2036 N N . LEU A 1 269 ? 18.027 7.752 -21.671 1.00 77.62 269 LEU A N 1
ATOM 2037 C CA . LEU A 1 269 ? 17.995 6.878 -22.841 1.00 77.62 269 LEU A CA 1
ATOM 2038 C C . LEU A 1 269 ? 16.601 6.825 -23.472 1.00 77.62 269 LEU A C 1
ATOM 2040 O O . LEU A 1 269 ? 16.508 6.841 -24.698 1.00 77.62 269 LEU A O 1
ATOM 2044 N N . PHE A 1 270 ? 15.541 6.779 -22.663 1.00 79.38 270 PHE A N 1
ATOM 2045 C CA . PHE A 1 270 ? 14.165 6.785 -23.148 1.00 79.38 270 PHE A CA 1
ATOM 2046 C C . PHE A 1 270 ? 13.856 8.048 -23.961 1.00 79.38 270 PHE A C 1
ATOM 2048 O O . PHE A 1 270 ? 13.508 7.934 -25.136 1.00 79.38 270 PHE A O 1
ATOM 2055 N N . HIS A 1 271 ? 14.083 9.237 -23.400 1.00 79.25 271 HIS A N 1
ATOM 2056 C CA . HIS A 1 271 ? 13.806 10.498 -24.096 1.00 79.25 271 HIS A CA 1
ATOM 2057 C C . HIS A 1 271 ? 14.662 10.668 -25.358 1.00 79.25 271 HIS A C 1
ATOM 2059 O O . HIS A 1 271 ? 14.155 10.966 -26.438 1.00 79.25 271 HIS A O 1
ATOM 2065 N N . ASN A 1 272 ? 15.971 10.413 -25.259 1.00 77.25 272 ASN A N 1
ATOM 2066 C CA . ASN A 1 272 ? 16.887 10.672 -26.372 1.00 77.25 272 ASN A CA 1
ATOM 2067 C C . ASN A 1 272 ? 16.749 9.674 -27.526 1.00 77.25 272 ASN A C 1
ATOM 2069 O O . ASN A 1 272 ? 17.023 10.020 -28.675 1.00 77.25 272 ASN A O 1
ATOM 2073 N N . LEU A 1 273 ? 16.419 8.415 -27.228 1.00 72.38 273 LEU A N 1
ATOM 2074 C CA . LEU A 1 273 ? 16.517 7.329 -28.207 1.00 72.38 273 LEU A CA 1
ATOM 2075 C C . LEU A 1 273 ? 15.180 6.686 -28.541 1.00 72.38 273 LEU A C 1
ATOM 2077 O O . LEU A 1 273 ? 15.055 6.146 -29.640 1.00 72.38 273 LEU A O 1
ATOM 2081 N N . CYS A 1 274 ? 14.229 6.701 -27.610 1.00 72.75 274 CYS A N 1
ATOM 2082 C CA . CYS A 1 274 ? 12.934 6.067 -27.797 1.00 72.75 274 CYS A CA 1
ATOM 2083 C C . CYS A 1 274 ? 11.859 7.104 -28.163 1.00 72.75 274 CYS A C 1
ATOM 2085 O O . CYS A 1 274 ? 11.125 6.865 -29.109 1.00 72.75 274 CYS A O 1
ATOM 2087 N N . GLU A 1 275 ? 11.813 8.285 -27.536 1.00 72.44 275 GLU A N 1
ATOM 2088 C CA . GLU A 1 275 ? 10.851 9.338 -27.926 1.00 72.44 275 GLU A CA 1
ATOM 2089 C C . GLU A 1 275 ? 11.297 10.160 -29.152 1.00 72.44 275 GLU A C 1
ATOM 2091 O O . GLU A 1 275 ? 10.472 10.638 -29.927 1.00 72.44 275 GLU A O 1
ATOM 2096 N N . GLY A 1 276 ? 12.609 10.292 -29.375 1.00 60.62 276 GLY A N 1
ATOM 2097 C CA . GLY A 1 276 ? 13.193 11.203 -30.370 1.00 60.62 276 GLY A CA 1
ATOM 2098 C C . GLY A 1 276 ? 13.278 10.726 -31.830 1.00 60.62 276 GLY A C 1
ATOM 2099 O O . GLY A 1 276 ? 13.974 11.367 -32.616 1.00 60.62 276 GLY A O 1
ATOM 2100 N N . LYS A 1 277 ? 12.640 9.618 -32.237 1.00 50.62 277 LYS A N 1
ATOM 2101 C CA . LYS A 1 277 ? 12.696 9.124 -33.637 1.00 50.62 277 LYS A CA 1
ATOM 2102 C C . LYS A 1 277 ? 11.333 8.747 -34.219 1.00 50.62 277 LYS A C 1
ATOM 2104 O O . LYS A 1 277 ? 11.132 7.636 -34.701 1.00 50.62 277 LYS A O 1
ATOM 2109 N N . GLY A 1 278 ? 10.421 9.716 -34.201 1.00 47.47 278 GLY A N 1
ATOM 2110 C CA . GLY A 1 278 ? 9.163 9.717 -34.957 1.00 47.47 278 GLY A CA 1
ATOM 2111 C C . GLY A 1 278 ? 9.155 10.669 -36.163 1.00 47.47 278 GLY A C 1
ATOM 2112 O O . GLY A 1 278 ? 8.084 11.091 -36.584 1.00 47.47 278 GLY A O 1
ATOM 2113 N N . SER A 1 279 ? 10.317 11.045 -36.701 1.00 39.09 279 SER A N 1
ATOM 2114 C CA . SER A 1 279 ? 10.423 11.871 -37.911 1.00 39.09 279 SER A CA 1
ATOM 2115 C C . SER A 1 279 ? 11.728 11.574 -38.648 1.00 39.09 279 SER A C 1
ATOM 2117 O O . SER A 1 279 ? 12.736 12.239 -38.418 1.00 39.09 279 SER A O 1
ATOM 2119 N N . ASP A 1 280 ? 11.712 10.474 -39.401 1.00 37.97 280 ASP A N 1
ATOM 2120 C CA . ASP A 1 280 ? 12.154 10.370 -40.805 1.00 37.97 280 ASP A CA 1
ATOM 2121 C C . ASP A 1 280 ? 11.879 8.951 -41.335 1.00 37.97 280 ASP A C 1
ATOM 2123 O O . ASP A 1 280 ? 12.354 7.971 -40.709 1.00 37.97 280 ASP A O 1
#

pLDDT: mean 77.91, std 19.02, range [33.69, 98.0]

Secondary structure (DSSP, 8-state):
-------------------------------TT-----HHHHHTTS-SSS---S-EEEEHHHHHHHTTTS--B-SSTTEEEEE--GGGTTSTTGGGS-SEEEEEEEEE-GGGEEEEEEEEE-STT--EEEEEEEE-TTSTTSEEEEEEEEEEEETTBS-EEEEEEEETTEEEEEEEE-HHHHHHTTSSS--TTTTTTS-GGGGS--EEEEEEEETTS-EEEEEEEE---TTTTTSS-S-HHHHHHHHHHTSSSS-EEE-HHHHHHHHHHIIIIIIS-S--

Organism: NCBI:txid1960125

Radius of gyration: 28.42 Å; chains: 1; bounding box: 70×87×78 Å

Foldseek 3Di:
DDDDDDDDDDDDDDDDDDDPPPPPPPPDPDPPQQQDQALVQVVQQDDPPPDFPDKGKGQRVVRCVVCVLFDWDDPDRQKIKGAQDPVSVPDPCNLQAFRIKMKHWQAAAPPQWTWMKIWTHRDDDWIWIKIFTWHCSSVPVSMIITLGIDTQGTDQPRHFPDKHADHSFKIKTKHFAFPQRLLQLLDPDRDPPSPPLDDPCSSPRQWIWMWMDGSVGDIDTDKIKGQQPQCLPPPQDVQQLSNQLSVVCPPDNDIDIADNNNSNVSNVSSVPPRVPPPDD